Protein AF-A0A540LEH9-F1 (afdb_monomer)

Mean predicted aligned error: 13.5 Å

Foldseek 3Di:
DDQPQPAQEDDAPAPDQDEEAHNHQNHQYYHNVLNNLQLAYAEADPHDHNVLVCCLPVCSCVPRQEQHKYKHADQDDRPSFPFKDFDFKTKDFAAQVQFFQFFWKKKKFFADADAWDAWKKKKKAFPVVQWIKMKTPGIDHRNHGMMMIGIGGADNPRGTGGGRTIMMMGIPHRTRMMTIDTDRDDHSDDPDRLIDMGTDGSVVSVVRVVPPDDDPDPDDDPPPDPDDPVVVVVVVVVVVVVVVVVSVVVVVVVVVVVVVVVVVVVVVVVVVVVVVVVVVPPD

Structure (mmCIF, N/CA/C/O backbone):
data_AF-A0A540LEH9-F1
#
_entry.id   AF-A0A540LEH9-F1
#
loop_
_atom_site.group_PDB
_atom_site.id
_atom_site.type_symbol
_atom_site.label_atom_id
_atom_site.label_alt_id
_atom_site.label_comp_id
_atom_site.label_asym_id
_atom_site.label_entity_id
_atom_site.label_seq_id
_atom_site.pdbx_PDB_ins_code
_atom_site.Cartn_x
_atom_site.Cartn_y
_atom_site.Cartn_z
_atom_site.occupancy
_atom_site.B_iso_or_equiv
_atom_site.auth_seq_id
_atom_site.auth_comp_id
_atom_site.auth_asym_id
_atom_site.auth_atom_id
_atom_site.pdbx_PDB_model_num
ATOM 1 N N . MET A 1 1 ? 12.315 13.879 -24.402 1.00 42.47 1 MET A N 1
ATOM 2 C CA . MET A 1 1 ? 13.309 13.501 -23.382 1.00 42.47 1 MET A CA 1
ATOM 3 C C . MET A 1 1 ? 13.338 12.008 -23.520 1.00 42.47 1 MET A C 1
ATOM 5 O O . MET A 1 1 ? 12.354 11.384 -23.171 1.00 42.47 1 MET A O 1
ATOM 9 N N . ASP A 1 2 ? 14.320 11.534 -24.270 1.00 41.50 2 ASP A N 1
ATOM 10 C CA . ASP A 1 2 ? 14.250 10.264 -24.990 1.00 41.50 2 ASP A CA 1
ATOM 11 C C . ASP A 1 2 ? 14.159 9.087 -24.022 1.00 41.50 2 ASP A C 1
ATOM 13 O O . ASP A 1 2 ? 14.787 9.114 -22.957 1.00 41.50 2 ASP A O 1
ATOM 17 N N . ASP A 1 3 ? 13.369 8.082 -24.392 1.00 50.47 3 ASP A N 1
ATOM 18 C CA . ASP A 1 3 ? 13.296 6.818 -23.674 1.00 50.47 3 ASP A CA 1
ATOM 19 C C . ASP A 1 3 ? 14.701 6.263 -23.490 1.00 50.47 3 ASP A C 1
ATOM 21 O O . ASP A 1 3 ? 15.409 5.926 -24.443 1.00 50.47 3 ASP A O 1
ATOM 25 N N . CYS A 1 4 ? 15.142 6.193 -22.235 1.00 59.66 4 CYS A N 1
ATOM 26 C CA . CYS A 1 4 ? 16.476 5.713 -21.914 1.00 59.66 4 CYS A CA 1
ATOM 27 C C . CYS A 1 4 ? 16.459 4.181 -21.856 1.00 59.66 4 CYS A C 1
ATOM 29 O O . CYS A 1 4 ? 16.724 3.565 -20.824 1.00 59.66 4 CYS A O 1
ATOM 31 N N . SER A 1 5 ? 16.166 3.565 -23.003 1.00 64.44 5 SER A N 1
ATOM 32 C CA . SER A 1 5 ? 16.098 2.112 -23.217 1.00 64.44 5 SER A CA 1
ATOM 33 C C . SER A 1 5 ? 17.427 1.381 -22.969 1.00 64.44 5 SER A C 1
ATOM 35 O O . SER A 1 5 ? 17.474 0.151 -22.980 1.00 64.44 5 SER A O 1
ATOM 37 N N . VAL A 1 6 ? 18.509 2.130 -22.731 1.00 79.25 6 VAL A N 1
ATOM 38 C CA . VAL A 1 6 ? 19.875 1.639 -22.486 1.00 79.25 6 VAL A CA 1
ATOM 39 C C . VAL A 1 6 ? 20.304 1.823 -21.022 1.00 79.25 6 VAL A C 1
ATOM 41 O O . VAL A 1 6 ? 21.395 1.405 -20.649 1.00 79.25 6 VAL A O 1
ATOM 44 N N . LEU A 1 7 ? 19.488 2.447 -20.163 1.00 82.44 7 LEU A N 1
ATOM 45 C CA . LEU A 1 7 ? 19.884 2.690 -18.775 1.00 82.44 7 LEU A CA 1
ATOM 46 C C . LEU A 1 7 ? 19.895 1.387 -17.966 1.00 82.44 7 LEU A C 1
ATOM 48 O O . LEU A 1 7 ? 18.859 0.920 -17.503 1.00 82.44 7 LEU A O 1
ATOM 52 N N . GLU A 1 8 ? 21.088 0.832 -17.768 1.00 89.19 8 GLU A N 1
ATOM 53 C CA . GLU A 1 8 ? 21.294 -0.403 -16.999 1.00 89.19 8 GLU A CA 1
ATOM 54 C C . GLU A 1 8 ? 21.579 -0.145 -15.514 1.00 89.19 8 GLU A C 1
ATOM 56 O O . GLU A 1 8 ? 21.246 -0.968 -14.659 1.00 89.19 8 GLU A O 1
ATOM 61 N N . ARG A 1 9 ? 22.144 1.022 -15.180 1.00 89.31 9 ARG A N 1
ATOM 62 C CA . ARG A 1 9 ? 22.532 1.387 -13.813 1.00 89.31 9 ARG A CA 1
ATOM 63 C C . ARG A 1 9 ? 22.125 2.815 -13.477 1.00 89.31 9 ARG A C 1
ATOM 65 O O . ARG A 1 9 ? 22.506 3.753 -14.176 1.00 89.31 9 ARG A O 1
ATOM 72 N N . MET A 1 10 ? 21.402 2.984 -12.372 1.00 87.69 10 MET A N 1
ATOM 73 C CA . MET A 1 10 ? 21.047 4.304 -11.853 1.00 87.69 10 MET A CA 1
ATOM 74 C C . MET A 1 10 ? 22.243 4.988 -11.167 1.00 87.69 10 MET A C 1
ATOM 76 O O . MET A 1 10 ? 23.081 4.316 -10.558 1.00 87.69 10 MET A O 1
ATOM 80 N N . PRO A 1 11 ? 22.328 6.329 -11.220 1.00 81.56 11 PRO A N 1
ATOM 81 C CA . PRO A 1 11 ? 23.182 7.090 -10.317 1.00 81.56 11 PRO A CA 1
ATOM 82 C C . PRO A 1 11 ? 22.828 6.805 -8.850 1.00 81.56 11 PRO A C 1
ATOM 84 O O . PRO A 1 11 ? 21.676 6.515 -8.529 1.00 81.56 11 PRO A O 1
ATOM 87 N N . ASP A 1 12 ? 23.806 6.930 -7.955 1.00 81.88 12 ASP A N 1
ATOM 88 C CA . ASP A 1 12 ? 23.562 6.828 -6.515 1.00 81.88 12 ASP A CA 1
ATOM 89 C C . ASP A 1 12 ? 22.863 8.101 -6.010 1.00 81.88 12 ASP A C 1
ATOM 91 O O . ASP A 1 12 ? 23.406 9.205 -6.099 1.00 81.88 12 ASP A O 1
ATOM 95 N N . PHE A 1 13 ? 21.642 7.938 -5.495 1.00 71.50 13 PHE A N 1
ATOM 96 C CA . PHE A 1 13 ? 20.821 9.019 -4.934 1.00 71.50 13 PHE A CA 1
ATOM 97 C C . PHE A 1 13 ? 20.734 8.976 -3.403 1.00 71.50 13 PHE A C 1
ATOM 99 O O . PHE A 1 13 ? 19.836 9.595 -2.816 1.00 71.50 13 PHE A O 1
ATOM 106 N N . SER A 1 14 ? 21.639 8.252 -2.742 1.00 70.56 14 SER A N 1
ATOM 107 C CA . SER A 1 14 ? 21.676 8.155 -1.283 1.00 70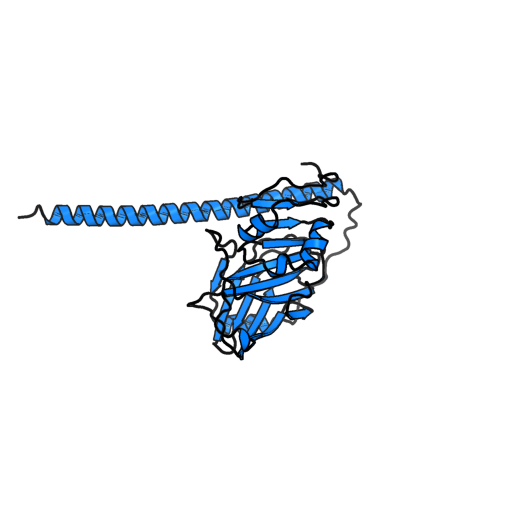.56 14 SER A CA 1
ATOM 108 C C . SER A 1 14 ? 21.619 9.538 -0.615 1.00 70.56 14 SER A C 1
ATOM 110 O O . SER A 1 14 ? 22.288 10.499 -0.998 1.00 70.56 14 SER A O 1
ATOM 112 N N . GLY A 1 15 ? 20.737 9.668 0.380 1.00 61.56 15 GLY A N 1
ATOM 113 C CA . GLY A 1 15 ? 20.551 10.912 1.136 1.00 61.56 15 GLY A CA 1
ATOM 114 C C . GLY A 1 15 ? 19.732 12.020 0.455 1.00 61.56 15 GLY A C 1
ATOM 115 O O . GLY A 1 15 ? 19.522 13.064 1.078 1.00 61.56 15 GLY A O 1
ATOM 116 N N . MET A 1 16 ? 19.217 11.829 -0.765 1.00 60.44 16 MET A N 1
ATOM 117 C CA . MET A 1 16 ? 18.302 12.790 -1.398 1.00 60.44 16 MET A CA 1
ATOM 118 C C . MET A 1 16 ? 16.828 12.402 -1.190 1.00 60.44 16 MET A C 1
ATOM 120 O O . MET A 1 16 ? 16.467 11.229 -1.226 1.00 60.44 16 MET A O 1
ATOM 124 N N . SER A 1 17 ? 15.959 13.399 -0.974 1.00 60.69 17 SER A N 1
ATOM 125 C CA . SER A 1 17 ? 14.500 13.214 -1.067 1.00 60.69 17 SER A CA 1
ATOM 126 C C . SER A 1 17 ? 14.066 13.563 -2.488 1.00 60.69 17 SER A C 1
ATOM 128 O O . SER A 1 17 ? 13.902 14.737 -2.832 1.00 60.69 17 SER A O 1
ATOM 130 N N . THR A 1 18 ? 13.945 12.539 -3.327 1.00 69.62 18 THR A N 1
ATOM 131 C CA . THR A 1 18 ? 13.792 12.701 -4.778 1.00 69.62 18 THR A CA 1
ATOM 132 C C . THR A 1 18 ? 12.480 12.084 -5.255 1.00 69.62 18 THR A C 1
ATOM 134 O O . THR A 1 18 ? 11.961 11.143 -4.659 1.00 69.62 18 THR A O 1
ATOM 137 N N . ILE A 1 19 ? 11.926 12.655 -6.324 1.00 78.12 19 ILE A N 1
ATOM 138 C CA . ILE A 1 19 ? 10.897 12.010 -7.139 1.00 78.12 19 ILE A CA 1
ATOM 139 C C . ILE A 1 19 ? 11.639 11.389 -8.317 1.00 78.12 19 ILE A C 1
ATOM 141 O O . ILE A 1 19 ? 12.272 12.113 -9.086 1.00 78.12 19 ILE A O 1
ATOM 145 N N . VAL A 1 20 ? 11.591 10.070 -8.422 1.00 81.44 20 VAL A N 1
ATOM 146 C CA . VAL A 1 20 ? 12.273 9.288 -9.449 1.00 81.44 20 VAL A CA 1
ATOM 147 C C . VAL A 1 20 ? 11.207 8.596 -10.285 1.00 81.44 20 VAL A C 1
ATOM 149 O O . VAL A 1 20 ? 10.401 7.833 -9.762 1.00 81.44 20 VAL A O 1
ATOM 152 N N . ILE A 1 21 ? 11.190 8.898 -11.580 1.00 81.69 21 ILE A N 1
ATOM 153 C CA . ILE A 1 21 ? 10.275 8.308 -12.558 1.00 81.69 21 ILE A CA 1
ATOM 154 C C . ILE A 1 21 ? 11.144 7.669 -13.637 1.00 81.69 21 ILE A C 1
ATOM 156 O O . ILE A 1 21 ? 11.992 8.359 -14.206 1.00 81.69 21 ILE A O 1
ATOM 160 N N . LEU A 1 22 ? 10.973 6.370 -13.873 1.00 82.31 22 LEU A N 1
ATOM 161 C CA . LEU A 1 22 ? 11.854 5.567 -14.716 1.00 82.31 22 LEU A CA 1
ATOM 162 C C . LEU A 1 22 ? 11.079 4.804 -15.790 1.00 82.31 22 LEU A C 1
ATOM 164 O O . LEU A 1 22 ? 10.112 4.099 -15.502 1.00 82.31 22 LEU A O 1
ATOM 168 N N . PHE A 1 23 ? 11.619 4.904 -17.004 1.00 79.69 23 PHE A N 1
ATOM 169 C CA . PHE A 1 23 ? 11.231 4.189 -18.221 1.00 79.69 23 PHE A CA 1
ATOM 170 C C . PHE A 1 23 ? 12.435 3.390 -18.730 1.00 79.69 23 PHE A C 1
ATOM 172 O O . PHE A 1 23 ? 12.971 3.632 -19.808 1.00 79.69 23 PHE A O 1
ATOM 179 N N . ALA A 1 24 ? 12.969 2.529 -17.863 1.00 83.75 24 ALA A N 1
ATOM 180 C CA . ALA A 1 24 ? 14.246 1.855 -18.078 1.00 83.75 24 ALA A CA 1
ATOM 181 C C . ALA A 1 24 ? 14.058 0.328 -18.017 1.00 83.75 24 ALA A C 1
ATOM 183 O O . ALA A 1 24 ? 14.315 -0.274 -16.973 1.00 83.75 24 ALA A O 1
ATOM 184 N N . PRO A 1 25 ? 13.621 -0.321 -19.117 1.00 84.69 25 PRO A N 1
ATOM 185 C CA . PRO A 1 25 ? 13.380 -1.769 -19.145 1.00 84.69 25 PRO A CA 1
ATOM 186 C C . PRO A 1 25 ? 14.642 -2.598 -18.870 1.00 84.69 25 PRO A C 1
ATOM 188 O O . PRO A 1 25 ? 14.565 -3.713 -18.363 1.00 84.69 25 PRO A O 1
ATOM 191 N N . LYS A 1 26 ? 15.823 -2.050 -19.186 1.00 87.69 26 LYS A N 1
ATOM 192 C CA . LYS A 1 26 ? 17.119 -2.712 -18.974 1.00 87.69 26 LYS A CA 1
ATOM 193 C C . LYS A 1 26 ? 17.758 -2.398 -17.624 1.00 87.69 26 LYS A C 1
ATOM 195 O O . LYS A 1 26 ? 18.897 -2.797 -17.403 1.00 87.69 26 LYS A O 1
ATOM 200 N N . LEU A 1 27 ? 17.065 -1.698 -16.724 1.00 89.00 27 LEU A N 1
ATOM 201 C CA . LEU A 1 27 ? 17.629 -1.357 -15.425 1.00 89.00 27 LEU A CA 1
ATOM 202 C C . LEU A 1 27 ? 17.862 -2.623 -14.593 1.00 89.00 27 LEU A C 1
ATOM 204 O O . LEU A 1 27 ? 16.930 -3.374 -14.298 1.00 89.00 27 LEU A O 1
ATOM 208 N N . ILE A 1 28 ? 19.115 -2.835 -14.198 1.00 89.69 28 ILE A N 1
ATOM 209 C CA . ILE A 1 28 ? 19.542 -3.986 -13.396 1.00 89.69 28 ILE A CA 1
ATOM 210 C C . ILE A 1 28 ? 20.145 -3.584 -12.051 1.00 89.69 28 ILE A C 1
ATOM 212 O O . ILE A 1 28 ? 20.175 -4.404 -11.138 1.00 89.69 28 ILE A O 1
ATOM 216 N N . GLU A 1 29 ? 20.598 -2.336 -11.899 1.00 88.31 29 GLU A N 1
ATOM 217 C CA . GLU A 1 29 ? 21.227 -1.867 -10.663 1.00 88.31 29 GLU A CA 1
ATOM 218 C C . GLU A 1 29 ? 20.718 -0.477 -10.262 1.00 88.31 29 GLU A C 1
ATOM 220 O O . GLU A 1 29 ? 20.754 0.475 -11.047 1.00 88.31 29 GLU A O 1
ATOM 225 N N . PHE A 1 30 ? 20.305 -0.342 -8.999 1.00 88.25 30 PHE A N 1
ATOM 226 C CA . PHE A 1 30 ? 19.972 0.942 -8.386 1.00 88.25 30 PHE A CA 1
ATOM 227 C C . PHE A 1 30 ? 20.767 1.133 -7.083 1.00 88.25 30 PHE A C 1
ATOM 229 O O . PHE A 1 30 ? 20.263 0.867 -5.990 1.00 88.25 30 PHE A O 1
ATOM 236 N N . PRO A 1 31 ? 22.022 1.609 -7.180 1.00 85.62 31 PRO A N 1
ATOM 237 C CA . PRO A 1 31 ? 22.860 1.878 -6.019 1.00 85.62 31 PRO A CA 1
ATOM 238 C C . PRO A 1 31 ? 22.202 2.887 -5.072 1.00 85.62 31 PRO A C 1
ATOM 240 O O . PRO A 1 31 ? 21.652 3.898 -5.509 1.00 85.62 31 PRO A O 1
ATOM 243 N N . GLY A 1 32 ? 22.264 2.614 -3.768 1.00 82.50 32 GLY A N 1
ATOM 244 C CA . GLY A 1 32 ? 21.729 3.513 -2.742 1.00 82.50 32 GLY A CA 1
ATOM 245 C C . GLY A 1 32 ? 20.201 3.510 -2.609 1.00 82.50 32 GLY A C 1
ATOM 246 O O . GLY A 1 32 ? 19.670 4.314 -1.838 1.00 82.50 32 GLY A O 1
ATOM 247 N N . LEU A 1 33 ? 19.492 2.610 -3.306 1.00 84.31 33 LEU A N 1
ATOM 248 C CA . LEU A 1 33 ? 18.031 2.509 -3.253 1.00 84.31 33 LEU A CA 1
ATOM 249 C C . LEU A 1 33 ? 17.512 2.300 -1.826 1.00 84.31 33 LEU A C 1
ATOM 251 O O . LEU A 1 33 ? 16.609 3.021 -1.414 1.00 84.31 33 LEU A O 1
ATOM 255 N N . ASP A 1 34 ? 18.126 1.416 -1.039 1.00 80.75 34 ASP A N 1
ATOM 256 C CA . ASP A 1 34 ? 17.730 1.178 0.359 1.00 80.75 34 ASP A CA 1
ATOM 257 C C . ASP A 1 34 ? 17.770 2.469 1.187 1.00 80.75 34 ASP A C 1
ATOM 259 O O . ASP A 1 34 ? 16.823 2.823 1.889 1.00 80.75 34 ASP A O 1
ATOM 263 N N . SER A 1 35 ? 18.848 3.245 1.037 1.00 79.88 35 SER A N 1
ATOM 264 C CA . SER A 1 35 ? 18.995 4.539 1.707 1.00 79.88 35 SER A CA 1
ATOM 265 C C . SER A 1 35 ? 17.918 5.536 1.262 1.00 79.88 35 SER A C 1
ATOM 267 O O . SER A 1 35 ? 17.347 6.245 2.097 1.00 79.88 35 SER A O 1
ATOM 269 N N . ALA A 1 36 ? 17.607 5.574 -0.036 1.00 78.81 36 ALA A N 1
ATOM 270 C CA . ALA A 1 36 ? 16.587 6.455 -0.598 1.00 78.81 36 ALA A CA 1
ATOM 271 C C . ALA A 1 36 ? 15.160 6.056 -0.168 1.00 78.81 36 ALA A C 1
ATOM 273 O O . ALA A 1 36 ? 14.331 6.914 0.147 1.00 78.81 36 ALA A O 1
ATOM 274 N N . LEU A 1 37 ? 14.867 4.759 -0.073 1.00 79.06 37 LEU A N 1
ATOM 275 C CA . LEU A 1 37 ? 13.586 4.249 0.419 1.00 79.06 37 LEU A CA 1
ATOM 276 C C . LEU A 1 37 ? 13.301 4.744 1.844 1.00 79.06 37 LEU A C 1
ATOM 278 O O . LEU A 1 37 ? 12.171 5.143 2.148 1.00 79.06 37 LEU A O 1
ATOM 282 N N . HIS A 1 38 ? 14.329 4.819 2.692 1.00 75.56 38 HIS A N 1
ATOM 283 C CA . HIS A 1 38 ? 14.214 5.360 4.047 1.00 75.56 38 HIS A CA 1
ATOM 284 C C . HIS A 1 38 ? 14.181 6.898 4.112 1.00 75.56 38 HIS A C 1
ATOM 286 O O . HIS A 1 38 ? 13.685 7.447 5.096 1.00 75.56 38 HIS A O 1
ATOM 292 N N . SER A 1 39 ? 14.634 7.619 3.078 1.00 72.06 39 SER A N 1
ATOM 293 C CA . SER A 1 39 ? 14.582 9.093 3.015 1.00 72.06 39 SER A CA 1
ATOM 294 C C . SER A 1 39 ? 13.247 9.647 2.488 1.00 72.06 39 SER A C 1
ATOM 296 O O . SER A 1 39 ? 13.081 10.868 2.416 1.00 72.06 39 SER A O 1
ATOM 298 N N . GLY A 1 40 ? 12.299 8.758 2.153 1.00 72.19 40 GLY A N 1
ATOM 299 C CA . GLY A 1 40 ? 10.966 9.046 1.612 1.00 72.19 40 GLY A CA 1
ATOM 300 C C . GLY A 1 40 ? 10.955 9.381 0.119 1.00 72.19 40 GLY A C 1
ATOM 301 O O . GLY A 1 40 ? 10.236 10.279 -0.328 1.00 72.19 40 GLY A O 1
ATOM 302 N N . LEU A 1 41 ? 11.757 8.631 -0.638 1.00 78.75 41 LEU A N 1
ATOM 303 C CA . LEU A 1 41 ? 11.703 8.512 -2.092 1.00 78.75 41 LEU A CA 1
ATOM 304 C C . LEU A 1 41 ? 10.265 8.329 -2.606 1.00 78.75 41 LEU A C 1
ATOM 306 O O . LEU A 1 41 ? 9.509 7.504 -2.093 1.00 78.75 41 LEU A O 1
ATOM 310 N N . ILE A 1 42 ? 9.918 9.075 -3.655 1.00 82.25 42 ILE A N 1
ATOM 311 C CA . ILE A 1 42 ? 8.794 8.725 -4.526 1.00 82.25 42 ILE A CA 1
ATOM 312 C C . ILE A 1 42 ? 9.387 8.036 -5.743 1.00 82.25 42 ILE A C 1
ATOM 314 O O . ILE A 1 42 ? 10.153 8.661 -6.477 1.00 82.25 42 ILE A O 1
ATOM 318 N N . LEU A 1 43 ? 9.049 6.769 -5.937 1.00 85.81 43 LEU A N 1
ATOM 319 C CA . LEU A 1 43 ? 9.567 5.942 -7.015 1.00 85.81 43 LEU A CA 1
ATOM 320 C C . LEU A 1 43 ? 8.416 5.524 -7.921 1.00 85.81 43 LEU A C 1
ATOM 322 O O . LEU A 1 43 ? 7.437 4.961 -7.451 1.00 85.81 43 LEU A O 1
ATOM 326 N N . SER A 1 44 ? 8.541 5.779 -9.214 1.00 86.56 44 SER A N 1
ATOM 327 C CA . SER A 1 44 ? 7.625 5.278 -10.231 1.00 86.56 44 SER A CA 1
ATOM 328 C C . SER A 1 44 ? 8.442 4.582 -11.310 1.00 86.56 44 SER A C 1
ATOM 330 O O . SER A 1 44 ? 9.262 5.214 -11.973 1.00 86.56 44 SER A O 1
ATOM 332 N N . MET A 1 45 ? 8.267 3.273 -11.445 1.00 87.19 45 MET A N 1
ATOM 333 C CA . MET A 1 45 ? 8.926 2.440 -12.449 1.00 87.19 45 MET A CA 1
ATOM 334 C C . MET A 1 45 ? 7.835 1.842 -13.322 1.00 87.19 45 MET A C 1
ATOM 336 O O . MET A 1 45 ? 7.213 0.850 -12.949 1.00 87.19 45 MET A O 1
ATOM 340 N N . ILE A 1 46 ? 7.570 2.521 -14.436 1.00 80.38 46 ILE A N 1
ATOM 341 C CA . ILE A 1 46 ? 6.418 2.239 -15.298 1.00 80.38 46 ILE A CA 1
ATOM 342 C C . ILE A 1 46 ? 6.683 1.000 -16.143 1.00 80.38 46 ILE A C 1
ATOM 344 O O . ILE A 1 46 ? 5.818 0.151 -16.263 1.00 80.38 46 ILE A O 1
ATOM 348 N N . THR A 1 47 ? 7.908 0.856 -16.646 1.00 83.69 47 THR A N 1
ATOM 349 C CA . THR A 1 47 ? 8.308 -0.312 -17.430 1.00 83.69 47 THR A CA 1
ATOM 350 C C . THR A 1 47 ? 8.918 -1.386 -16.534 1.00 83.69 47 THR A C 1
ATOM 352 O O . THR A 1 47 ? 9.826 -1.092 -15.743 1.00 83.69 47 THR A O 1
ATOM 355 N N . HIS A 1 48 ? 8.467 -2.636 -16.690 1.00 87.44 48 HIS A N 1
ATOM 356 C CA . HIS A 1 48 ? 9.030 -3.779 -15.962 1.00 87.44 48 HIS A CA 1
ATOM 357 C C . HIS A 1 48 ? 10.543 -3.904 -16.177 1.00 87.44 48 HIS A C 1
ATOM 359 O O . HIS A 1 48 ? 11.035 -3.730 -17.291 1.00 87.44 48 HIS A O 1
ATOM 365 N N . ASN A 1 49 ? 11.286 -4.203 -15.108 1.00 88.94 49 ASN A N 1
ATOM 366 C CA . ASN A 1 49 ? 12.734 -4.421 -15.139 1.00 88.94 49 ASN A CA 1
ATOM 367 C C . ASN A 1 49 ? 13.202 -5.248 -13.927 1.00 88.94 49 ASN A C 1
ATOM 369 O O . ASN A 1 49 ? 12.451 -5.468 -12.974 1.00 88.94 49 ASN A O 1
ATOM 373 N N . ASN A 1 50 ? 14.468 -5.670 -13.938 1.00 88.00 50 ASN A N 1
ATOM 374 C CA . ASN A 1 50 ? 15.022 -6.587 -12.935 1.00 88.00 50 ASN A CA 1
ATOM 375 C C . ASN A 1 50 ? 15.051 -6.003 -11.512 1.00 88.00 50 ASN A C 1
ATOM 377 O O . ASN A 1 50 ? 14.967 -6.752 -10.538 1.00 88.00 50 ASN A O 1
ATOM 381 N N . VAL A 1 51 ? 15.148 -4.677 -11.366 1.00 88.62 51 VAL A N 1
ATOM 382 C CA . VAL A 1 51 ? 15.094 -4.032 -10.043 1.00 88.62 51 VAL A CA 1
ATOM 383 C C . VAL A 1 51 ? 13.697 -4.167 -9.433 1.00 88.62 51 VAL A C 1
ATOM 385 O O . VAL A 1 51 ? 13.585 -4.355 -8.224 1.00 88.62 51 VAL A O 1
ATOM 388 N N . ILE A 1 52 ? 12.631 -4.145 -10.242 1.00 89.44 52 ILE A N 1
ATOM 389 C CA . ILE A 1 52 ? 11.264 -4.397 -9.755 1.00 89.44 52 ILE A CA 1
ATOM 390 C C . ILE A 1 52 ? 11.150 -5.816 -9.199 1.00 89.44 52 ILE A C 1
ATOM 3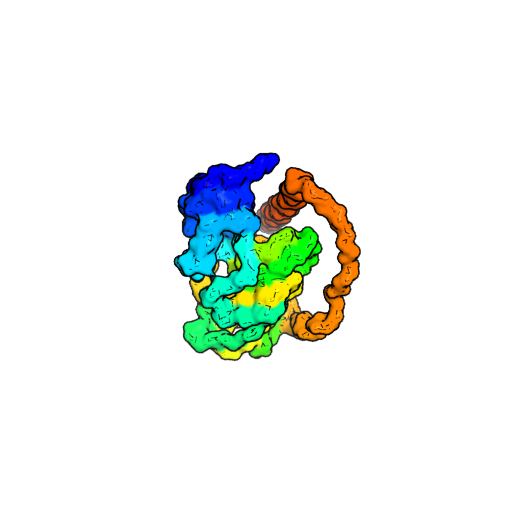92 O O . ILE A 1 52 ? 10.658 -6.002 -8.087 1.00 89.44 52 ILE A O 1
ATOM 396 N N . ASP A 1 53 ? 11.649 -6.812 -9.934 1.00 87.00 53 ASP A N 1
ATOM 397 C CA . ASP A 1 53 ? 11.657 -8.202 -9.471 1.00 87.00 53 ASP A CA 1
ATOM 398 C C . ASP A 1 53 ? 12.364 -8.350 -8.121 1.00 87.00 53 ASP A C 1
ATOM 400 O O . ASP A 1 53 ? 11.846 -9.020 -7.225 1.00 87.00 53 ASP A O 1
ATOM 404 N N . PHE A 1 54 ? 13.517 -7.697 -7.966 1.00 84.75 54 PHE A N 1
ATOM 405 C CA . PHE A 1 54 ? 14.254 -7.653 -6.706 1.00 84.75 54 PHE A CA 1
ATOM 406 C C . PHE A 1 54 ? 13.417 -7.024 -5.583 1.00 84.75 54 PHE A C 1
ATOM 408 O O . PHE A 1 54 ? 13.234 -7.638 -4.536 1.00 84.75 54 PHE A O 1
ATOM 415 N N . LEU A 1 55 ? 12.824 -5.851 -5.821 1.00 86.50 55 LEU A N 1
ATOM 416 C CA . LEU A 1 55 ? 12.018 -5.136 -4.827 1.00 86.50 55 LEU A CA 1
ATOM 417 C C . LEU A 1 55 ? 10.797 -5.928 -4.347 1.00 86.50 55 LEU A C 1
ATOM 419 O O . LEU A 1 55 ? 10.440 -5.862 -3.167 1.00 86.50 55 LEU A O 1
ATOM 423 N N . LEU A 1 56 ? 10.148 -6.664 -5.249 1.00 84.50 56 LEU A N 1
ATOM 424 C CA . LEU A 1 56 ? 8.948 -7.434 -4.926 1.00 84.50 56 LEU A CA 1
ATOM 425 C C . LEU A 1 56 ? 9.256 -8.773 -4.260 1.00 84.50 56 LEU A C 1
ATOM 427 O O . LEU A 1 56 ? 8.451 -9.228 -3.444 1.00 84.50 56 LEU A O 1
ATOM 431 N N . LYS A 1 57 ? 10.403 -9.388 -4.578 1.00 78.25 57 LYS A N 1
ATOM 432 C CA . LYS A 1 57 ? 10.788 -10.710 -4.061 1.00 78.25 57 LYS A CA 1
ATOM 433 C C . LYS A 1 57 ? 11.649 -10.649 -2.799 1.00 78.25 57 LYS A C 1
ATOM 435 O O . LYS A 1 57 ? 11.445 -11.471 -1.911 1.00 78.25 57 LYS A O 1
ATOM 440 N N . ASP A 1 58 ? 12.588 -9.710 -2.688 1.00 66.56 58 ASP A N 1
ATOM 441 C CA . ASP A 1 58 ? 13.733 -9.845 -1.770 1.00 66.56 58 ASP A CA 1
ATOM 442 C C . ASP A 1 58 ? 13.520 -9.309 -0.341 1.00 66.56 58 ASP A C 1
ATOM 444 O O . ASP A 1 58 ? 14.466 -8.978 0.360 1.00 66.56 58 ASP A O 1
ATOM 448 N N . SER A 1 59 ? 12.287 -9.196 0.162 1.00 66.38 59 SER A N 1
ATOM 449 C CA . SER A 1 59 ? 11.987 -8.618 1.497 1.00 66.38 59 SER A CA 1
ATOM 450 C C . SER A 1 59 ? 12.533 -7.193 1.749 1.00 66.38 59 SER A C 1
ATOM 452 O O . SER A 1 59 ? 12.260 -6.602 2.792 1.00 66.38 59 SER A O 1
ATOM 454 N N . THR A 1 60 ? 13.215 -6.570 0.787 1.00 71.88 60 THR A N 1
ATOM 455 C CA . THR A 1 60 ? 13.767 -5.212 0.884 1.00 71.88 60 THR A CA 1
ATOM 456 C C . THR A 1 60 ? 12.666 -4.197 1.176 1.00 71.88 60 THR A C 1
ATOM 458 O O . THR A 1 60 ? 12.772 -3.385 2.095 1.00 71.88 60 THR A O 1
ATOM 461 N N . LEU A 1 61 ? 11.536 -4.305 0.465 1.00 77.56 61 LEU A N 1
ATOM 462 C CA . LEU A 1 61 ? 10.347 -3.494 0.737 1.00 77.56 61 LEU A CA 1
ATOM 463 C C . LEU A 1 61 ? 9.603 -3.916 2.011 1.00 77.56 61 LEU A C 1
ATOM 465 O O . LEU A 1 61 ? 8.818 -3.133 2.550 1.00 77.56 61 LEU A O 1
ATOM 469 N N . GLN A 1 62 ? 9.870 -5.103 2.561 1.00 77.88 62 GLN A N 1
ATOM 470 C CA . GLN A 1 62 ? 9.277 -5.508 3.832 1.00 77.88 62 GLN A CA 1
ATOM 471 C C . GLN A 1 62 ? 9.769 -4.604 4.973 1.00 77.88 62 GLN A C 1
ATOM 473 O O . GLN A 1 62 ? 8.958 -4.208 5.808 1.00 77.88 62 GLN A O 1
ATOM 478 N N . GLY A 1 63 ? 11.043 -4.203 4.969 1.00 75.69 63 GLY A N 1
ATOM 479 C CA . GLY A 1 63 ? 11.617 -3.263 5.944 1.00 75.69 63 GLY A CA 1
ATOM 480 C C . GLY A 1 63 ? 11.352 -1.780 5.648 1.00 75.69 63 GLY A C 1
ATOM 481 O O . GLY A 1 63 ? 11.821 -0.907 6.377 1.00 75.69 63 GLY A O 1
ATOM 482 N N . TRP A 1 64 ? 10.624 -1.460 4.575 1.00 81.00 64 TRP A N 1
ATOM 483 C CA . TRP A 1 64 ? 10.409 -0.079 4.159 1.00 81.00 64 TRP A CA 1
ATOM 484 C C . TRP A 1 64 ? 9.460 0.681 5.097 1.00 81.00 64 TRP A C 1
ATOM 486 O O . TRP A 1 64 ? 8.260 0.417 5.165 1.00 81.00 64 TRP A O 1
ATOM 496 N N . THR A 1 65 ? 10.008 1.695 5.767 1.00 76.12 65 THR A N 1
ATOM 497 C CA . THR A 1 65 ? 9.317 2.578 6.729 1.00 76.12 65 THR A CA 1
ATOM 498 C C . THR A 1 65 ? 9.290 4.044 6.283 1.00 76.12 65 THR A C 1
ATOM 500 O O . THR A 1 65 ? 8.982 4.948 7.068 1.00 76.12 65 THR A O 1
ATOM 503 N N . GLY A 1 66 ? 9.651 4.315 5.026 1.00 74.31 66 GLY A N 1
ATOM 504 C CA . GLY A 1 66 ? 9.630 5.661 4.464 1.00 74.31 66 GLY A CA 1
ATOM 505 C C . GLY A 1 66 ? 8.203 6.158 4.233 1.00 74.31 66 GLY A C 1
ATOM 506 O O . GLY A 1 66 ? 7.314 5.382 3.888 1.00 74.31 66 GLY A O 1
ATOM 507 N N . GLY A 1 67 ? 7.984 7.468 4.382 1.00 72.75 67 GLY A N 1
ATOM 508 C CA . GLY A 1 67 ? 6.708 8.133 4.062 1.00 72.75 67 GLY A CA 1
ATOM 509 C C . GLY A 1 67 ? 6.522 8.475 2.576 1.00 72.75 67 GLY A C 1
ATOM 510 O O . GLY A 1 67 ? 5.827 9.442 2.259 1.00 72.75 67 GLY A O 1
ATOM 511 N N . GLY A 1 68 ? 7.227 7.766 1.692 1.00 78.19 68 GLY A N 1
ATOM 512 C CA . GLY A 1 68 ? 7.177 7.943 0.242 1.00 78.19 68 GLY A CA 1
ATOM 513 C C . GLY A 1 68 ? 6.058 7.137 -0.420 1.00 78.19 68 GLY A C 1
ATOM 514 O O . GLY A 1 68 ? 5.228 6.533 0.257 1.00 78.19 68 GLY A O 1
ATOM 515 N N . VAL A 1 69 ? 6.062 7.122 -1.752 1.00 84.88 69 VAL A N 1
ATOM 516 C CA . VAL A 1 69 ? 5.119 6.356 -2.582 1.00 84.88 69 VAL A CA 1
ATOM 517 C C . VAL A 1 69 ? 5.911 5.569 -3.609 1.00 84.88 69 VAL A C 1
ATOM 519 O O . VAL A 1 69 ? 6.836 6.117 -4.210 1.00 84.88 69 VAL A O 1
ATOM 522 N N . ILE A 1 70 ? 5.554 4.307 -3.811 1.00 88.19 70 ILE A N 1
ATOM 523 C CA . ILE A 1 70 ? 6.216 3.432 -4.773 1.00 88.19 70 ILE A CA 1
ATOM 524 C C . ILE A 1 70 ? 5.168 2.908 -5.753 1.00 88.19 70 ILE A C 1
ATOM 526 O O . ILE A 1 70 ? 4.194 2.290 -5.345 1.00 88.19 70 ILE A O 1
ATOM 530 N N . SER A 1 71 ? 5.377 3.144 -7.040 1.00 88.81 71 SER A N 1
ATOM 531 C CA . SER A 1 71 ? 4.573 2.610 -8.136 1.00 88.81 71 SER A CA 1
ATOM 532 C C . SER A 1 71 ? 5.467 1.766 -9.028 1.00 88.81 71 SER A C 1
ATOM 534 O O . SER A 1 71 ? 6.484 2.264 -9.510 1.00 88.81 71 SER A O 1
ATOM 536 N N . LEU A 1 72 ? 5.114 0.504 -9.231 1.00 90.69 72 LEU A N 1
ATOM 537 C CA . LEU A 1 72 ? 5.902 -0.451 -10.006 1.00 90.69 72 LEU A CA 1
ATOM 538 C C . LEU A 1 72 ? 4.986 -1.149 -11.009 1.00 90.69 72 LEU A C 1
ATOM 540 O O . LEU A 1 72 ? 3.829 -1.423 -10.691 1.00 90.69 72 LEU A O 1
ATOM 544 N N . ALA A 1 73 ? 5.516 -1.481 -12.181 1.00 89.38 73 ALA A N 1
ATOM 545 C CA . ALA A 1 73 ? 4.866 -2.416 -13.090 1.00 89.38 73 ALA A CA 1
ATOM 546 C C . ALA A 1 73 ? 4.549 -3.731 -12.359 1.00 89.38 73 ALA A C 1
ATOM 548 O O . ALA A 1 73 ? 5.407 -4.295 -11.669 1.00 89.38 73 ALA A O 1
ATOM 549 N N . GLY A 1 74 ? 3.316 -4.216 -12.488 1.00 88.12 74 GLY A N 1
ATOM 550 C CA . GLY A 1 74 ? 2.897 -5.474 -11.885 1.00 88.12 74 GLY A CA 1
ATOM 551 C C . GLY A 1 74 ? 1.416 -5.530 -11.528 1.00 88.12 74 GLY A C 1
ATOM 552 O O . GLY A 1 74 ? 0.739 -4.522 -11.381 1.00 88.12 74 GLY A O 1
ATOM 553 N N . ARG A 1 75 ? 0.927 -6.757 -11.327 1.00 89.38 75 ARG A N 1
ATOM 554 C CA . ARG A 1 75 ? -0.490 -7.055 -11.033 1.00 89.38 75 ARG A CA 1
ATOM 555 C C . ARG A 1 75 ? -0.731 -7.852 -9.755 1.00 89.38 75 ARG A C 1
ATOM 557 O O . ARG A 1 75 ? -1.875 -8.118 -9.395 1.00 89.38 75 ARG A O 1
ATOM 564 N N . GLN A 1 76 ? 0.332 -8.334 -9.113 1.00 90.25 76 GLN A N 1
ATOM 565 C CA . GLN A 1 76 ? 0.219 -9.187 -7.932 1.00 90.25 76 GLN A CA 1
ATOM 566 C C . GLN A 1 76 ? 0.649 -8.427 -6.690 1.00 90.25 76 GLN A C 1
ATOM 568 O O . GLN A 1 76 ? 1.725 -7.832 -6.656 1.00 90.25 76 GLN A O 1
ATOM 573 N N . ILE A 1 77 ? -0.188 -8.508 -5.661 1.00 92.25 77 ILE A N 1
ATOM 574 C CA . ILE A 1 77 ? 0.167 -8.048 -4.328 1.00 92.25 77 ILE A CA 1
ATOM 575 C C . ILE A 1 77 ? 1.328 -8.917 -3.819 1.00 92.25 77 ILE A C 1
ATOM 577 O O . ILE A 1 77 ? 1.236 -10.148 -3.889 1.00 92.25 77 ILE A O 1
ATOM 581 N N . PRO A 1 78 ? 2.421 -8.319 -3.316 1.00 90.62 78 PRO A N 1
ATOM 582 C CA . PRO A 1 78 ? 3.531 -9.084 -2.766 1.00 90.62 78 PRO A CA 1
ATOM 583 C C . PRO A 1 78 ? 3.103 -10.001 -1.614 1.00 90.62 78 PRO A C 1
ATOM 585 O O . PRO A 1 78 ? 2.274 -9.633 -0.784 1.00 90.62 78 PRO A O 1
ATOM 588 N N . THR A 1 79 ? 3.721 -11.177 -1.505 1.00 90.19 79 THR A N 1
ATOM 589 C CA . THR A 1 79 ? 3.330 -12.222 -0.535 1.00 90.19 79 THR A CA 1
ATOM 590 C C . THR A 1 79 ? 3.546 -11.841 0.930 1.00 90.19 79 THR A C 1
ATOM 592 O O . THR A 1 79 ? 3.085 -12.542 1.823 1.00 90.19 79 THR A O 1
ATOM 595 N N . TRP A 1 80 ? 4.268 -10.752 1.196 1.00 88.56 80 TRP A N 1
ATOM 596 C CA . TRP A 1 80 ? 4.505 -10.221 2.540 1.00 88.56 80 TRP A CA 1
ATOM 597 C C . TRP A 1 80 ? 3.386 -9.284 3.037 1.00 88.56 80 TRP A C 1
ATOM 599 O O . TRP A 1 80 ? 3.484 -8.743 4.142 1.00 88.56 80 TRP A O 1
ATOM 609 N N . PHE A 1 81 ? 2.319 -9.091 2.255 1.00 91.50 81 PHE A N 1
ATOM 610 C CA . PHE A 1 81 ? 1.045 -8.561 2.741 1.00 91.50 81 PHE A CA 1
ATOM 611 C C . PHE A 1 81 ? 0.191 -9.697 3.306 1.00 91.50 81 PHE A C 1
ATOM 613 O O . PHE A 1 81 ? -0.070 -10.681 2.620 1.00 91.50 81 PHE A O 1
ATOM 620 N N . TYR A 1 82 ? -0.252 -9.558 4.557 1.00 90.69 82 TYR A N 1
ATOM 621 C CA . TYR A 1 82 ? -0.985 -10.622 5.255 1.00 90.69 82 TYR A CA 1
ATOM 622 C C . TYR A 1 82 ? -2.497 -10.553 5.048 1.00 90.69 82 TYR A C 1
ATOM 624 O O . TYR A 1 82 ? -3.173 -11.576 5.130 1.00 90.69 82 TYR A O 1
ATOM 632 N N . HIS A 1 83 ? -3.028 -9.362 4.776 1.00 94.31 83 HIS A N 1
ATOM 633 C CA . HIS A 1 83 ? -4.451 -9.154 4.542 1.00 94.31 83 HIS A CA 1
ATOM 634 C C . HIS A 1 83 ? -4.637 -8.750 3.087 1.00 94.31 83 HIS A C 1
ATOM 636 O O . HIS A 1 83 ? -4.370 -7.608 2.722 1.00 94.31 83 HIS A O 1
ATOM 642 N N . VAL A 1 84 ? -5.031 -9.701 2.247 1.00 95.81 84 VAL A N 1
ATOM 643 C CA . VAL A 1 84 ? -5.189 -9.498 0.804 1.00 95.81 84 VAL A CA 1
ATOM 644 C C . VAL A 1 84 ? -6.586 -9.929 0.399 1.00 95.81 84 VAL A C 1
ATOM 646 O O . VAL A 1 84 ? -7.060 -10.968 0.857 1.00 95.81 84 VAL A O 1
ATOM 649 N N . ASN A 1 85 ? -7.221 -9.146 -0.465 1.00 95.31 85 ASN A N 1
ATOM 650 C CA . ASN A 1 85 ? -8.496 -9.497 -1.067 1.00 95.31 85 ASN A CA 1
ATOM 651 C C . ASN A 1 85 ? -8.506 -9.153 -2.562 1.00 95.31 85 ASN A C 1
ATOM 653 O O . ASN A 1 85 ? -7.793 -8.249 -3.012 1.00 95.31 85 ASN A O 1
ATOM 657 N N . GLU A 1 86 ? -9.318 -9.885 -3.320 1.00 93.62 86 GLU A N 1
ATOM 658 C CA . GLU A 1 86 ? -9.715 -9.466 -4.664 1.00 93.62 86 GLU A CA 1
ATOM 659 C C . GLU A 1 86 ? -10.771 -8.355 -4.536 1.00 93.62 86 GLU A C 1
ATOM 661 O O . GLU A 1 86 ? -11.606 -8.379 -3.632 1.00 93.62 86 GLU A O 1
ATOM 666 N N . GLY A 1 87 ? -10.725 -7.377 -5.434 1.00 91.19 87 GLY A N 1
ATOM 667 C CA . GLY A 1 87 ? -11.560 -6.181 -5.398 1.00 91.19 87 GLY A CA 1
ATOM 668 C C . GLY A 1 87 ? -10.926 -5.008 -4.647 1.00 91.19 87 GLY A C 1
ATOM 669 O O . GLY A 1 87 ? -9.701 -4.880 -4.540 1.00 91.19 87 GLY A O 1
ATOM 670 N N . THR A 1 88 ? -11.791 -4.120 -4.163 1.00 92.00 88 THR A N 1
ATOM 671 C CA . THR A 1 88 ? -11.450 -2.784 -3.654 1.00 92.00 88 THR A CA 1
ATOM 672 C C . THR A 1 88 ? -11.317 -2.716 -2.138 1.00 92.00 88 THR A C 1
ATOM 674 O O . THR A 1 88 ? -10.774 -1.737 -1.627 1.00 92.00 88 THR A O 1
ATOM 677 N N . GLN A 1 89 ? -11.766 -3.732 -1.401 1.00 94.94 89 GLN A N 1
ATOM 678 C CA . GLN A 1 89 ? -11.841 -3.679 0.057 1.00 94.94 89 GLN A CA 1
ATOM 679 C C . GLN A 1 89 ? -11.235 -4.898 0.752 1.00 94.94 89 GLN A C 1
ATOM 681 O O . GLN A 1 89 ? -11.247 -6.010 0.226 1.00 94.94 89 GLN A O 1
ATOM 686 N N . VAL A 1 90 ? -10.699 -4.692 1.955 1.00 96.06 90 VAL A N 1
ATOM 687 C CA . VAL A 1 90 ? -10.205 -5.762 2.827 1.00 96.06 90 VAL A CA 1
ATOM 688 C C . VAL A 1 90 ? -10.481 -5.437 4.290 1.00 96.06 90 VAL A C 1
ATOM 690 O O . VAL A 1 90 ? -10.161 -4.353 4.783 1.00 96.06 90 VAL A O 1
ATOM 693 N N . SER A 1 91 ? -11.048 -6.406 5.004 1.00 95.50 91 SER A N 1
ATOM 694 C CA . SER A 1 91 ? -11.278 -6.343 6.445 1.00 95.50 91 SER A CA 1
ATOM 695 C C . SER A 1 91 ? -10.355 -7.299 7.188 1.00 95.50 91 SER A C 1
ATOM 697 O O . SER A 1 91 ? -10.128 -8.423 6.733 1.00 95.50 91 SER A O 1
ATOM 699 N N . PHE A 1 92 ? -9.865 -6.893 8.351 1.00 95.00 92 PHE A N 1
ATOM 700 C CA . PHE A 1 92 ? -9.050 -7.746 9.205 1.00 95.00 92 PHE A CA 1
ATOM 701 C C . PHE A 1 92 ? -9.206 -7.384 10.680 1.00 95.00 92 PHE A C 1
ATOM 703 O O . PHE A 1 92 ? -9.560 -6.261 11.035 1.00 95.00 92 PHE A O 1
ATOM 710 N N . GLU A 1 93 ? -8.914 -8.352 11.540 1.00 94.31 93 GLU A N 1
ATOM 711 C CA . GLU A 1 93 ? -8.789 -8.146 12.977 1.00 94.31 93 GLU A CA 1
ATOM 712 C C . GLU A 1 93 ? -7.314 -7.914 13.322 1.00 94.31 93 GLU A C 1
ATOM 714 O O . GLU A 1 93 ? -6.434 -8.629 12.831 1.00 94.31 93 GLU A O 1
ATOM 719 N N . VAL A 1 94 ? -7.028 -6.899 14.138 1.00 91.69 94 VAL A N 1
ATOM 720 C CA . VAL A 1 94 ? -5.654 -6.571 14.533 1.00 91.69 94 VAL A CA 1
ATOM 721 C C . VAL A 1 94 ? -5.070 -7.709 15.388 1.00 91.69 94 VAL A C 1
ATOM 723 O O . VAL A 1 94 ? -5.609 -7.998 16.461 1.00 91.69 94 VAL A O 1
ATOM 726 N N . PRO A 1 95 ? -3.949 -8.332 14.965 1.00 88.00 95 PRO A N 1
ATOM 727 C CA . PRO A 1 95 ? -3.336 -9.441 15.692 1.00 88.00 95 PRO A CA 1
ATOM 728 C C . PRO A 1 95 ? -2.898 -9.069 17.111 1.00 88.00 95 PRO A C 1
ATOM 730 O O . PRO A 1 95 ? -2.445 -7.949 17.375 1.00 88.00 95 PRO A O 1
ATOM 733 N N . LYS A 1 96 ? -2.962 -10.051 18.014 1.00 79.81 96 LYS A N 1
ATOM 734 C CA . LYS A 1 96 ? -2.670 -9.892 19.448 1.00 79.81 96 LYS A CA 1
ATOM 735 C C . LYS A 1 96 ? -1.249 -9.424 19.725 1.00 79.81 96 LYS A C 1
ATOM 737 O O . LYS A 1 96 ? -0.994 -8.629 20.623 1.00 79.81 96 LYS A O 1
ATOM 742 N N . GLU A 1 97 ? -0.311 -9.860 18.898 1.00 73.19 97 GLU A N 1
ATOM 743 C CA . GLU A 1 97 ? 1.110 -9.561 19.042 1.00 73.19 97 GLU A CA 1
ATOM 744 C C . GLU A 1 97 ? 1.445 -8.092 18.723 1.00 73.19 97 GLU A C 1
ATOM 746 O O . GLU A 1 97 ? 2.532 -7.617 19.057 1.00 73.19 97 GLU A O 1
ATOM 751 N N . ILE A 1 98 ? 0.527 -7.358 18.081 1.00 68.12 98 ILE A N 1
ATOM 752 C CA . ILE A 1 98 ? 0.774 -6.016 17.533 1.00 68.12 98 ILE A CA 1
ATOM 753 C C . ILE A 1 98 ? 0.140 -4.905 18.392 1.00 68.12 98 ILE A C 1
ATOM 755 O O . ILE A 1 98 ? 0.552 -3.748 18.265 1.00 68.12 98 ILE A O 1
ATOM 759 N N . GLY A 1 99 ? -0.781 -5.257 19.302 1.00 56.47 99 GLY A N 1
ATOM 760 C CA . GLY A 1 99 ? -1.894 -4.473 19.875 1.00 56.47 99 GLY A CA 1
ATOM 761 C C . GLY A 1 99 ? -1.685 -3.079 20.494 1.00 56.47 99 GLY A C 1
ATOM 762 O O . GLY A 1 9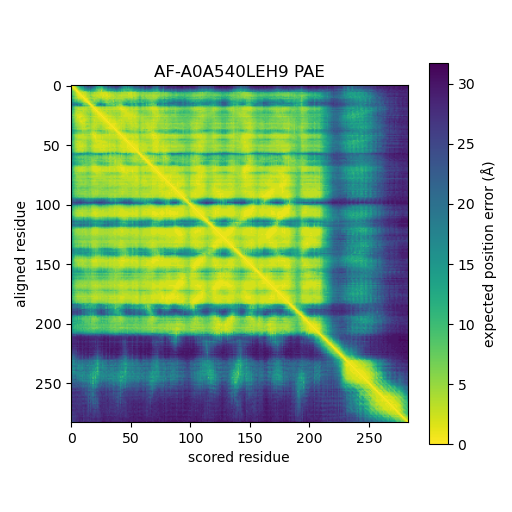9 ? -2.592 -2.576 21.141 1.00 56.47 99 GLY A O 1
ATOM 763 N N . SER A 1 100 ? -0.540 -2.421 20.324 1.00 61.62 100 SER A N 1
ATOM 764 C CA . SER A 1 100 ? -0.384 -0.968 20.554 1.00 61.62 100 SER A CA 1
ATOM 765 C C . SER A 1 100 ? 0.781 -0.322 19.786 1.00 61.62 100 SER A C 1
ATOM 767 O O . SER A 1 100 ? 1.003 0.888 19.880 1.00 61.62 100 SER A O 1
ATOM 769 N N . ASN A 1 101 ? 1.541 -1.106 19.015 1.00 74.69 101 ASN A N 1
ATOM 770 C CA . ASN A 1 101 ? 2.769 -0.646 18.372 1.00 74.69 101 ASN A CA 1
ATOM 771 C C . ASN A 1 101 ? 2.578 -0.253 16.907 1.00 74.69 101 ASN A C 1
ATOM 773 O O . ASN A 1 101 ? 3.499 0.319 16.335 1.00 74.69 101 ASN A O 1
ATOM 777 N N . ALA A 1 102 ? 1.421 -0.519 16.294 1.00 85.25 102 ALA A N 1
ATOM 778 C CA . ALA A 1 102 ? 1.174 -0.132 14.909 1.00 85.25 102 ALA A CA 1
ATOM 779 C C . ALA A 1 102 ? 1.285 1.395 14.746 1.00 85.25 102 ALA A C 1
ATOM 781 O O . ALA A 1 102 ? 0.512 2.164 15.319 1.00 85.25 102 ALA A O 1
ATOM 782 N N . LYS A 1 103 ? 2.267 1.838 13.958 1.00 86.62 103 LYS A N 1
ATOM 783 C CA . LYS A 1 103 ? 2.498 3.252 13.626 1.00 86.62 103 LYS A CA 1
ATOM 784 C C . LYS A 1 103 ? 1.995 3.603 12.236 1.00 86.62 103 LYS A C 1
ATOM 786 O O . LYS A 1 103 ? 1.745 4.775 11.954 1.00 86.62 103 LYS A O 1
ATOM 791 N N . ALA A 1 104 ? 1.856 2.607 11.370 1.00 88.81 104 ALA A N 1
ATOM 792 C CA . ALA A 1 104 ? 1.384 2.801 10.017 1.00 88.81 104 ALA A CA 1
ATOM 793 C C . ALA A 1 104 ? 0.664 1.576 9.465 1.00 88.81 104 ALA A C 1
ATOM 795 O O . ALA A 1 104 ? 0.828 0.452 9.943 1.00 88.81 104 ALA A O 1
ATOM 796 N N . LEU A 1 105 ? -0.096 1.827 8.410 1.00 90.75 105 LEU A N 1
ATOM 797 C CA . LEU A 1 105 ? -0.728 0.837 7.567 1.00 90.75 105 LEU A CA 1
ATOM 798 C C . LEU A 1 105 ? -0.024 0.860 6.210 1.00 90.75 105 LEU A C 1
ATOM 800 O O . LEU A 1 105 ? -0.149 1.839 5.474 1.00 90.75 105 LEU A O 1
ATOM 804 N N . ALA A 1 106 ? 0.734 -0.182 5.877 1.00 91.88 106 ALA A N 1
ATOM 805 C CA . ALA A 1 106 ? 1.207 -0.326 4.506 1.00 91.88 106 ALA A CA 1
ATOM 806 C C . ALA A 1 106 ? 0.039 -0.823 3.658 1.00 91.88 106 ALA A C 1
ATOM 808 O O . ALA A 1 106 ? -0.552 -1.860 3.969 1.00 91.88 106 ALA A O 1
ATOM 809 N N . VAL A 1 107 ? -0.264 -0.091 2.594 1.00 93.88 107 VAL A N 1
ATOM 810 C CA . VAL A 1 107 ? -1.301 -0.428 1.623 1.00 93.88 107 VAL A CA 1
ATOM 811 C C . VAL A 1 107 ? -0.633 -0.678 0.280 1.00 93.88 107 VAL A C 1
ATOM 813 O O . VAL A 1 107 ? 0.217 0.107 -0.145 1.00 93.88 107 VAL A O 1
ATOM 816 N N . CYS A 1 108 ? -1.019 -1.770 -0.372 1.00 94.25 108 CYS A N 1
ATOM 817 C CA . CYS A 1 108 ? -0.692 -2.073 -1.752 1.00 94.25 108 CYS A CA 1
ATOM 818 C C . CYS A 1 108 ? -1.973 -2.221 -2.568 1.00 94.25 108 CYS A C 1
ATOM 820 O O . CYS A 1 108 ? -2.879 -2.950 -2.177 1.00 94.25 108 CYS A O 1
ATOM 822 N N . LEU A 1 109 ? -2.039 -1.525 -3.695 1.00 94.06 109 LEU A N 1
ATOM 823 C CA . LEU A 1 109 ? -3.152 -1.573 -4.634 1.00 94.06 109 LEU A CA 1
ATOM 824 C C . LEU A 1 109 ? -2.638 -2.106 -5.964 1.00 94.06 109 LEU A C 1
ATOM 826 O O . LEU A 1 109 ? -1.679 -1.550 -6.494 1.00 94.06 109 LEU A O 1
ATOM 830 N N . ALA A 1 110 ? -3.263 -3.154 -6.494 1.00 93.50 110 ALA A N 1
ATOM 831 C CA . ALA A 1 110 ? -3.040 -3.602 -7.864 1.00 93.50 110 ALA A CA 1
ATOM 832 C C . ALA A 1 110 ? -4.125 -2.986 -8.746 1.00 93.50 110 ALA A C 1
ATOM 834 O O . ALA A 1 110 ? -5.293 -3.366 -8.653 1.00 93.50 110 ALA A O 1
ATOM 835 N N . PHE A 1 111 ? -3.745 -2.011 -9.558 1.00 88.88 111 PHE A N 1
ATOM 836 C CA . PHE A 1 111 ? -4.666 -1.259 -10.394 1.00 88.88 111 PHE A CA 1
ATOM 837 C C . PHE A 1 111 ? -5.037 -2.005 -11.674 1.00 88.88 111 PHE A C 1
ATOM 839 O O . PHE A 1 111 ? -4.243 -2.776 -12.219 1.00 88.88 111 PHE A O 1
ATOM 846 N N . VAL A 1 112 ? -6.251 -1.740 -12.150 1.00 84.31 112 VAL A N 1
ATOM 847 C CA . VAL A 1 112 ? -6.680 -2.085 -13.506 1.00 84.31 112 VAL A CA 1
ATOM 848 C C . VAL A 1 112 ? -6.236 -0.954 -14.440 1.00 84.31 112 VAL A C 1
ATOM 850 O O . VAL A 1 112 ? -6.324 0.211 -14.034 1.00 84.31 112 VAL A O 1
ATOM 853 N N . PRO A 1 113 ? -5.748 -1.264 -15.655 1.00 77.81 113 PRO A N 1
ATOM 854 C CA . PRO A 1 113 ? -5.468 -0.239 -16.647 1.00 77.81 113 PRO A CA 1
ATOM 855 C C . PRO A 1 113 ? -6.695 0.650 -16.888 1.00 77.81 113 PRO A C 1
ATOM 857 O O . PRO A 1 113 ? -7.806 0.149 -17.041 1.00 77.81 113 PRO A O 1
ATOM 860 N N . HIS A 1 114 ? -6.496 1.963 -16.873 1.00 69.56 114 HIS A N 1
ATOM 861 C CA . HIS A 1 114 ? -7.526 2.971 -17.084 1.00 69.56 114 HIS A CA 1
ATOM 862 C C . HIS A 1 114 ? -6.871 4.290 -17.523 1.00 69.56 114 HIS A C 1
ATOM 864 O O . HIS A 1 114 ? -5.897 4.744 -16.911 1.00 69.56 114 HIS A O 1
ATOM 870 N N . ASP A 1 115 ? -7.436 4.945 -18.541 1.00 63.16 115 ASP A N 1
ATOM 871 C CA . ASP A 1 115 ? -6.865 6.158 -19.152 1.00 63.16 115 ASP A CA 1
ATOM 872 C C . ASP A 1 115 ? -6.537 7.273 -18.150 1.00 63.16 115 ASP A C 1
ATOM 874 O O . ASP A 1 115 ? -5.451 7.865 -18.165 1.00 63.16 115 ASP A O 1
ATOM 878 N N . TYR A 1 116 ? -7.471 7.573 -17.247 1.00 65.00 116 TYR A N 1
ATOM 879 C CA . TYR A 1 116 ? -7.271 8.554 -16.192 1.00 65.00 116 TYR A CA 1
ATOM 880 C C . TYR A 1 116 ? -8.259 8.345 -15.054 1.00 65.00 116 TYR A C 1
ATOM 882 O O . TYR A 1 116 ? -9.470 8.362 -15.258 1.00 65.00 116 TYR A O 1
ATOM 890 N N . VAL A 1 117 ? -7.730 8.257 -13.835 1.00 64.00 117 VAL A N 1
ATOM 891 C CA . VAL A 1 117 ? -8.545 8.217 -12.623 1.00 64.00 117 VAL A CA 1
ATOM 892 C C . VAL A 1 117 ? -8.310 9.498 -11.845 1.00 64.00 117 VAL A C 1
ATOM 894 O O . VAL A 1 117 ? -7.248 9.715 -11.252 1.00 64.00 117 VAL A O 1
ATOM 897 N N . SER A 1 118 ? -9.314 10.373 -11.849 1.00 65.25 118 SER A N 1
ATOM 898 C CA . SER A 1 118 ? -9.342 11.513 -10.939 1.00 65.25 118 SER A CA 1
ATOM 899 C C . SER A 1 118 ? -9.865 11.085 -9.573 1.00 65.25 118 SER A C 1
ATOM 901 O O . SER A 1 118 ? -10.898 10.428 -9.495 1.00 65.25 118 SER A O 1
ATOM 903 N N . SER A 1 119 ? -9.218 11.559 -8.508 1.00 72.38 119 SER A N 1
ATOM 904 C CA . SER A 1 119 ? -9.749 11.506 -7.136 1.00 72.38 119 SER A CA 1
ATOM 905 C C . SER A 1 119 ? -9.864 10.091 -6.554 1.00 72.38 119 SER A C 1
ATOM 907 O O . SER A 1 119 ? -10.930 9.642 -6.147 1.00 72.38 119 SER A O 1
ATOM 909 N N . CYS A 1 120 ? -8.722 9.410 -6.474 1.00 85.12 120 CYS A N 1
ATOM 910 C CA . CYS A 1 120 ? -8.578 8.159 -5.741 1.00 85.12 120 CYS A CA 1
ATOM 911 C C . CYS A 1 120 ? -8.540 8.397 -4.223 1.00 85.12 120 CYS A C 1
ATOM 913 O O . CYS A 1 120 ? -7.734 9.209 -3.741 1.00 85.12 120 CYS A O 1
ATOM 915 N N . TYR A 1 121 ? -9.348 7.644 -3.474 1.00 89.75 121 TYR A N 1
ATOM 916 C CA . TYR A 1 121 ? -9.386 7.701 -2.011 1.00 89.75 121 TYR A CA 1
ATOM 917 C C . TYR A 1 121 ? -9.162 6.325 -1.391 1.00 89.75 121 TYR A C 1
ATOM 919 O O . TYR A 1 121 ? -9.645 5.320 -1.899 1.00 89.75 121 TYR A O 1
ATOM 927 N N . ILE A 1 122 ? -8.457 6.286 -0.263 1.00 92.88 122 ILE A N 1
ATOM 928 C CA . ILE A 1 122 ? -8.441 5.120 0.624 1.00 92.88 122 ILE A CA 1
ATOM 929 C C . ILE A 1 122 ? -9.140 5.507 1.915 1.00 92.88 122 ILE A C 1
ATOM 931 O O . ILE A 1 122 ? -8.715 6.450 2.582 1.00 92.88 122 ILE A O 1
ATOM 935 N N . TYR A 1 123 ? -10.166 4.757 2.282 1.00 94.38 123 TYR A N 1
ATOM 936 C CA . TYR A 1 123 ? -10.839 4.851 3.566 1.00 94.38 123 TYR A CA 1
ATOM 937 C C . TYR A 1 123 ? -10.300 3.776 4.500 1.00 94.38 123 TYR A C 1
ATOM 939 O O . TYR A 1 123 ? -10.075 2.636 4.094 1.00 94.38 123 TYR A O 1
ATOM 947 N N . VAL A 1 124 ? -10.088 4.147 5.758 1.00 94.94 124 VAL A N 1
ATOM 948 C CA . VAL A 1 124 ? -9.703 3.231 6.830 1.00 94.94 124 VAL A CA 1
ATOM 949 C C . VAL A 1 124 ? -10.673 3.442 7.981 1.00 94.94 124 VAL A C 1
ATOM 951 O O . VAL A 1 124 ? -10.794 4.547 8.516 1.00 94.94 124 VAL A O 1
ATOM 954 N N . ILE A 1 125 ? -11.372 2.376 8.346 1.00 95.25 125 ILE A N 1
ATOM 955 C CA . ILE A 1 125 ? -12.481 2.380 9.294 1.00 95.25 125 ILE A CA 1
ATOM 956 C C . ILE A 1 125 ? -12.152 1.386 10.400 1.00 95.25 125 ILE A C 1
ATOM 958 O O . ILE A 1 125 ? -11.839 0.233 10.126 1.00 95.25 125 ILE A O 1
ATOM 962 N N . ASN A 1 126 ? -12.221 1.817 11.654 1.00 94.25 126 ASN A N 1
ATOM 963 C CA . ASN A 1 126 ? -12.146 0.936 12.812 1.00 94.25 126 ASN A CA 1
ATOM 964 C C . ASN A 1 126 ? -13.553 0.796 13.400 1.00 94.25 126 ASN A C 1
ATOM 966 O O . ASN A 1 126 ? -14.088 1.741 13.986 1.00 94.25 126 ASN A O 1
ATOM 970 N N . HIS A 1 127 ? -14.147 -0.384 13.236 1.00 94.00 127 HIS A N 1
ATOM 971 C CA . HIS A 1 127 ? -15.502 -0.681 13.697 1.00 94.00 127 HIS A CA 1
ATOM 972 C C . HIS A 1 127 ? -15.590 -0.818 15.217 1.00 94.00 127 HIS A C 1
ATOM 974 O O . HIS A 1 127 ? -16.599 -0.436 15.804 1.00 94.00 127 HIS A O 1
ATOM 980 N N . THR A 1 128 ? -14.535 -1.317 15.863 1.00 93.69 128 THR A N 1
ATOM 981 C CA . THR A 1 128 ? -14.499 -1.494 17.321 1.00 93.69 128 THR A CA 1
ATOM 982 C C . THR A 1 128 ? -14.531 -0.150 18.044 1.00 93.69 128 THR A C 1
ATOM 984 O O . THR A 1 128 ? -15.250 0.014 19.031 1.00 93.69 128 THR A O 1
ATOM 987 N N . LYS A 1 129 ? -13.782 0.833 17.536 1.00 91.75 129 LYS A N 1
ATOM 988 C CA . LYS A 1 129 ? -13.666 2.169 18.143 1.00 91.75 129 LYS A CA 1
ATOM 989 C C . LYS A 1 129 ? -14.592 3.214 17.531 1.00 91.75 129 LYS A C 1
ATOM 991 O O . LYS A 1 129 ? -14.690 4.312 18.074 1.00 91.75 129 LYS A O 1
ATOM 996 N N . GLY A 1 130 ? -15.247 2.904 16.413 1.00 92.31 130 GLY A N 1
ATOM 997 C CA . GLY A 1 130 ? -16.074 3.865 15.685 1.00 92.31 130 GLY A CA 1
ATOM 998 C C . GLY A 1 130 ? -15.264 5.068 15.196 1.00 92.31 130 GLY A C 1
ATOM 999 O O . GLY A 1 130 ? -15.722 6.205 15.284 1.00 92.31 130 GLY A O 1
ATOM 1000 N N . THR A 1 131 ? -14.032 4.843 14.738 1.00 92.56 131 THR A N 1
ATOM 1001 C CA . THR A 1 131 ? -13.166 5.895 14.188 1.00 92.56 131 THR A CA 1
ATOM 1002 C C . THR A 1 131 ? -12.902 5.637 12.715 1.00 92.56 131 THR A C 1
ATOM 1004 O O . THR A 1 131 ? -12.944 4.498 12.248 1.00 92.56 131 THR A O 1
ATOM 1007 N N . SER A 1 132 ? -12.642 6.697 11.950 1.00 93.81 132 SER A N 1
ATOM 1008 C CA . SER A 1 132 ? -12.283 6.561 10.541 1.00 93.81 132 SER A CA 1
ATOM 1009 C C . SER A 1 132 ? -11.469 7.744 10.031 1.00 93.81 132 SER A C 1
ATOM 1011 O O . SER A 1 132 ? -11.547 8.862 10.555 1.00 93.81 132 SER A O 1
ATOM 1013 N N . PHE A 1 133 ? -10.691 7.500 8.987 1.00 92.50 133 PHE A N 1
ATOM 1014 C CA . PHE A 1 133 ? -10.076 8.547 8.183 1.00 92.50 133 PHE A CA 1
ATOM 1015 C C . PHE A 1 133 ? -10.055 8.124 6.719 1.00 92.50 133 PHE A C 1
ATOM 1017 O O . PHE A 1 133 ? -10.123 6.938 6.400 1.00 92.50 133 PHE A O 1
ATOM 1024 N N . CYS A 1 134 ? -9.921 9.096 5.826 1.00 91.19 134 CYS A N 1
ATOM 1025 C CA . CYS A 1 134 ? -9.588 8.840 4.439 1.00 91.19 134 CYS A CA 1
ATOM 1026 C C . CYS A 1 134 ? -8.314 9.565 4.021 1.00 91.19 134 CYS A C 1
ATOM 1028 O O . CYS A 1 134 ? -7.881 10.554 4.627 1.00 91.19 134 CYS A O 1
ATOM 1030 N N . VAL A 1 135 ? -7.711 9.040 2.966 1.00 89.38 135 VAL A N 1
ATOM 1031 C CA . VAL A 1 135 ? -6.512 9.566 2.338 1.00 89.38 135 VAL A CA 1
ATOM 1032 C C . VAL A 1 135 ? -6.795 9.801 0.865 1.00 89.38 135 VAL A C 1
ATOM 1034 O O . VAL A 1 135 ? -7.171 8.872 0.160 1.00 89.38 135 VAL A O 1
ATOM 1037 N N . GLU A 1 136 ? -6.573 11.028 0.396 1.00 87.25 136 GLU A N 1
ATOM 1038 C CA . GLU A 1 136 ? -6.562 11.344 -1.038 1.00 87.25 136 GLU A CA 1
ATOM 1039 C C . GLU A 1 136 ? -5.185 10.999 -1.631 1.00 87.25 136 GLU A C 1
ATOM 1041 O O . GLU A 1 136 ? -4.154 11.514 -1.169 1.00 87.25 136 GLU A O 1
ATOM 1046 N N . LEU A 1 137 ? -5.163 10.152 -2.664 1.00 79.56 137 LEU A N 1
ATOM 1047 C CA . LEU A 1 137 ? -3.931 9.718 -3.339 1.00 79.56 137 LEU A CA 1
ATOM 1048 C C . LEU A 1 137 ? -3.483 10.727 -4.411 1.00 79.56 137 LEU A C 1
ATOM 1050 O O . LEU A 1 137 ? -2.306 10.771 -4.771 1.00 79.56 137 LEU A O 1
ATOM 1054 N N . GLY A 1 138 ? -4.395 11.594 -4.860 1.00 70.56 138 GLY A N 1
ATOM 1055 C CA . GLY A 1 138 ? -4.185 12.534 -5.959 1.00 70.56 138 GLY A CA 1
ATOM 1056 C C . GLY A 1 138 ? -4.432 11.905 -7.333 1.00 70.56 138 GLY A C 1
ATOM 1057 O O . GLY A 1 138 ? -5.054 10.854 -7.438 1.00 70.56 138 GLY A O 1
ATOM 1058 N N . ASP A 1 139 ? -3.967 12.584 -8.386 1.00 65.25 139 ASP A N 1
ATOM 1059 C CA . ASP A 1 139 ? -4.071 12.104 -9.770 1.00 65.25 139 ASP A CA 1
ATOM 1060 C C . ASP A 1 139 ? -3.125 10.905 -9.980 1.00 65.25 139 ASP A C 1
ATOM 1062 O O . ASP A 1 139 ? -1.913 11.054 -9.785 1.00 65.25 139 ASP A O 1
ATOM 1066 N N . ILE A 1 140 ? -3.659 9.756 -10.407 1.00 66.38 140 ILE A N 1
ATOM 1067 C CA . ILE A 1 140 ? -2.887 8.555 -10.767 1.00 66.38 140 ILE A CA 1
ATOM 1068 C C . ILE A 1 140 ? -3.157 8.234 -12.243 1.00 66.38 140 ILE A C 1
ATOM 1070 O O . ILE A 1 140 ? -4.301 8.271 -12.690 1.00 66.38 140 ILE A O 1
ATOM 1074 N N . PHE A 1 141 ? -2.102 7.934 -13.003 1.00 64.75 141 PHE A N 1
ATOM 1075 C CA . PHE A 1 141 ? -2.223 7.401 -14.362 1.00 64.75 141 PHE A CA 1
ATOM 1076 C C . PHE A 1 141 ? -1.963 5.901 -14.339 1.00 64.75 141 PHE A C 1
ATOM 1078 O O . PHE A 1 141 ? -0.952 5.471 -13.782 1.00 64.75 141 PHE A O 1
ATOM 1085 N N . LEU A 1 142 ? -2.869 5.136 -14.941 1.00 66.88 142 LEU A N 1
ATOM 1086 C CA . LEU A 1 142 ? -2.903 3.678 -14.885 1.00 66.88 142 LEU A CA 1
ATOM 1087 C C . LEU A 1 142 ? -2.864 3.117 -16.300 1.00 66.88 142 LEU A C 1
ATOM 1089 O O . LEU A 1 142 ? -3.773 2.438 -16.741 1.00 66.88 142 LEU A O 1
ATOM 1093 N N . ILE A 1 143 ? -1.834 3.462 -17.058 1.00 64.19 143 ILE A N 1
ATOM 1094 C CA . ILE A 1 143 ? -1.782 3.091 -18.481 1.00 64.19 143 ILE A CA 1
ATOM 1095 C C . ILE A 1 143 ? -1.407 1.613 -18.651 1.00 64.19 143 ILE A C 1
ATOM 1097 O O . ILE A 1 143 ? -1.717 0.999 -19.661 1.00 64.19 143 ILE A O 1
ATOM 1101 N N . GLU A 1 144 ? -0.805 1.019 -17.620 1.00 73.88 144 GLU A N 1
ATOM 1102 C CA . GLU A 1 144 ? -0.468 -0.399 -17.562 1.00 73.88 144 GLU A CA 1
ATOM 1103 C C . GLU A 1 144 ? -0.889 -1.000 -16.214 1.00 73.88 144 GLU A C 1
ATOM 1105 O O . GLU A 1 144 ? -1.222 -0.278 -15.268 1.00 73.88 144 GLU A O 1
ATOM 1110 N N . GLU A 1 145 ? -0.831 -2.333 -16.111 1.00 85.69 145 GLU A N 1
ATOM 1111 C CA . GLU A 1 145 ? -0.969 -3.035 -14.834 1.00 85.69 145 GLU A CA 1
ATOM 1112 C C . GLU A 1 145 ? 0.130 -2.557 -13.873 1.00 85.69 145 GLU A C 1
ATOM 1114 O O . GLU A 1 145 ? 1.319 -2.839 -14.059 1.00 85.69 145 GLU A O 1
ATOM 1119 N N . MET A 1 146 ? -0.269 -1.838 -12.825 1.00 88.31 146 MET A N 1
ATOM 1120 C CA . MET A 1 146 ? 0.652 -1.309 -11.826 1.00 88.31 146 MET A CA 1
ATOM 1121 C C . MET A 1 146 ? 0.235 -1.686 -10.419 1.00 88.31 146 MET A C 1
ATOM 1123 O O . MET A 1 146 ? -0.942 -1.672 -10.052 1.00 88.31 146 MET A O 1
ATOM 1127 N N . ILE A 1 147 ? 1.246 -1.913 -9.592 1.00 92.12 147 ILE A N 1
ATOM 1128 C CA . ILE A 1 147 ? 1.104 -1.929 -8.148 1.00 92.12 147 ILE A CA 1
ATOM 1129 C C . ILE A 1 147 ? 1.537 -0.586 -7.578 1.00 92.12 147 ILE A C 1
ATOM 1131 O O . ILE A 1 147 ? 2.575 -0.023 -7.927 1.00 92.12 147 ILE A O 1
ATOM 1135 N N . TRP A 1 148 ? 0.739 -0.083 -6.655 1.00 91.56 148 TRP A N 1
ATOM 1136 C CA . TRP A 1 148 ? 1.010 1.123 -5.895 1.00 91.56 148 TRP A CA 1
ATOM 1137 C C . TRP A 1 148 ? 1.174 0.754 -4.432 1.00 91.56 148 TRP A C 1
ATOM 1139 O O . TRP A 1 148 ? 0.379 -0.021 -3.913 1.00 91.56 148 TRP A O 1
ATOM 1149 N N . LEU A 1 149 ? 2.193 1.291 -3.771 1.00 90.81 149 LEU A N 1
ATOM 1150 C CA . LEU A 1 149 ? 2.518 1.017 -2.381 1.00 90.81 149 LEU A CA 1
ATOM 1151 C C . LEU A 1 149 ? 2.737 2.317 -1.616 1.00 90.81 149 LEU A C 1
ATOM 1153 O O . LEU A 1 149 ? 3.482 3.204 -2.050 1.00 90.81 149 LEU A O 1
ATOM 1157 N N . ALA A 1 150 ? 2.147 2.392 -0.428 1.00 89.50 150 ALA A N 1
ATOM 1158 C CA . ALA A 1 150 ? 2.370 3.481 0.507 1.00 89.50 150 ALA A CA 1
ATOM 1159 C C . ALA A 1 150 ? 2.219 3.045 1.958 1.00 89.50 150 ALA A C 1
ATOM 1161 O O . ALA A 1 150 ? 1.426 2.167 2.280 1.00 89.50 150 ALA A O 1
ATOM 1162 N N . ASN A 1 151 ? 2.931 3.741 2.841 1.00 88.94 151 ASN A N 1
ATOM 1163 C CA . ASN A 1 151 ? 2.728 3.659 4.280 1.00 88.94 151 ASN A CA 1
ATOM 1164 C C . ASN A 1 151 ? 1.823 4.814 4.739 1.00 88.94 151 ASN A C 1
ATOM 1166 O O . ASN A 1 151 ? 2.240 5.977 4.744 1.00 88.94 151 ASN A O 1
ATOM 1170 N N . LEU A 1 152 ? 0.594 4.498 5.143 1.00 88.31 152 LEU A N 1
ATOM 1171 C CA . LEU A 1 152 ? -0.348 5.448 5.730 1.00 88.31 152 LEU A CA 1
ATOM 1172 C C . LEU A 1 152 ? -0.070 5.569 7.229 1.00 88.31 152 LEU A C 1
ATOM 1174 O O . LEU A 1 152 ? -0.162 4.593 7.967 1.00 88.31 152 LEU A O 1
ATOM 1178 N N . SER A 1 153 ? 0.293 6.761 7.691 1.00 86.56 153 SER A N 1
ATOM 1179 C CA . SER A 1 153 ? 0.584 7.015 9.101 1.00 86.56 153 SER A CA 1
ATOM 1180 C C . SER A 1 153 ? -0.696 6.936 9.922 1.00 86.56 153 SER A C 1
ATOM 1182 O O . SER A 1 153 ? -1.677 7.609 9.608 1.00 86.56 153 SER A O 1
ATOM 1184 N N . LEU A 1 154 ? -0.652 6.179 11.013 1.00 85.62 154 LEU A N 1
ATOM 1185 C CA . LEU A 1 154 ? -1.725 6.140 12.000 1.00 85.62 154 LEU A CA 1
ATOM 1186 C C . LEU A 1 154 ? -1.492 7.262 13.020 1.00 85.62 154 LEU A C 1
ATOM 1188 O O . LEU A 1 154 ? -0.360 7.504 13.449 1.00 85.62 154 LEU A O 1
ATOM 1192 N N . SER A 1 155 ? -2.548 7.998 13.364 1.00 80.12 155 SER A N 1
ATOM 1193 C CA . SER A 1 155 ? -2.466 9.089 14.337 1.00 80.12 155 SER A CA 1
ATOM 1194 C C . SER A 1 155 ? -2.548 8.527 15.748 1.00 80.12 155 SER A C 1
ATOM 1196 O O . SER A 1 155 ? -3.565 7.960 16.125 1.00 80.12 155 SER A O 1
ATOM 1198 N N . GLU A 1 156 ? -1.515 8.742 16.564 1.00 75.88 156 GLU A N 1
ATOM 1199 C CA . GLU A 1 156 ? -1.493 8.246 17.949 1.00 75.88 156 GLU A CA 1
ATOM 1200 C C . GLU A 1 156 ? -2.652 8.784 18.804 1.00 75.88 156 GLU A C 1
ATOM 1202 O O . GLU A 1 156 ? -3.030 8.152 19.785 1.00 75.88 156 GLU A O 1
ATOM 1207 N N . THR A 1 157 ? -3.215 9.942 18.443 1.00 75.75 157 THR A N 1
ATOM 1208 C CA . THR A 1 157 ? -4.291 10.592 19.204 1.00 75.75 157 THR A CA 1
ATOM 1209 C C . THR A 1 157 ? -5.671 10.443 18.579 1.00 75.75 157 THR A C 1
ATOM 1211 O O . THR A 1 157 ? -6.658 10.514 19.300 1.00 75.75 157 THR A O 1
ATOM 1214 N N . GLU A 1 158 ? -5.757 10.303 17.254 1.00 81.75 158 GLU A N 1
ATOM 1215 C CA . GLU A 1 158 ? -7.038 10.355 16.528 1.00 81.75 158 GLU A CA 1
ATOM 1216 C C . GLU A 1 158 ? -7.420 9.007 15.902 1.00 81.75 158 GLU A C 1
ATOM 1218 O O . GLU A 1 158 ? -8.602 8.752 15.688 1.00 81.75 158 GLU A O 1
ATOM 1223 N N . PHE A 1 159 ? -6.445 8.136 15.614 1.00 83.81 159 PHE A N 1
ATOM 1224 C CA . PHE A 1 159 ? -6.689 6.826 15.014 1.00 83.81 159 PHE A CA 1
ATOM 1225 C C . PHE A 1 159 ? -5.575 5.840 15.393 1.00 83.81 159 PHE A C 1
ATOM 12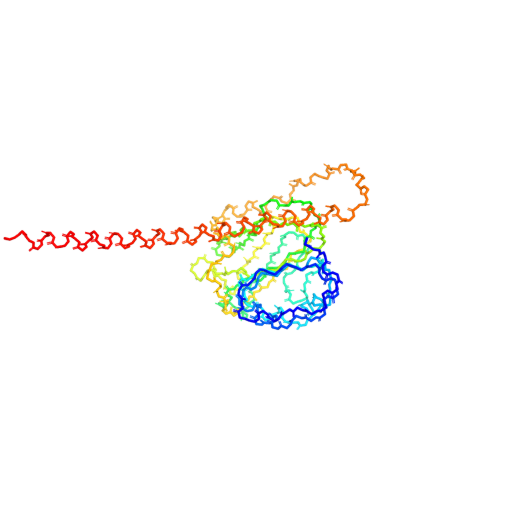27 O O . PHE A 1 159 ? -4.594 5.667 14.665 1.00 83.81 159 PHE A O 1
ATOM 1234 N N . ASN A 1 160 ? -5.722 5.207 16.557 1.00 86.88 160 ASN A N 1
ATOM 1235 C CA . ASN A 1 160 ? -4.830 4.163 17.047 1.00 86.88 160 ASN A CA 1
ATOM 1236 C C . ASN A 1 160 ? -5.485 2.781 16.908 1.00 86.88 160 ASN A C 1
ATOM 1238 O O . ASN A 1 160 ? -6.698 2.635 17.062 1.00 86.88 160 ASN A O 1
ATOM 1242 N N . LEU A 1 161 ? -4.666 1.763 16.661 1.00 89.38 161 LEU A N 1
ATOM 1243 C CA . LEU A 1 161 ? -5.110 0.376 16.559 1.00 89.38 161 LEU A CA 1
ATOM 1244 C C . LEU A 1 161 ? -4.673 -0.406 17.796 1.00 89.38 161 LEU A C 1
ATOM 1246 O O . LEU A 1 161 ? -3.518 -0.309 18.218 1.00 89.38 161 LEU A O 1
ATOM 1250 N N . GLU A 1 162 ? -5.608 -1.158 18.359 1.00 89.19 162 GLU A N 1
ATOM 1251 C CA . GLU A 1 162 ? -5.409 -2.066 19.485 1.00 89.19 162 GLU A CA 1
ATOM 1252 C C . GLU A 1 162 ? -5.675 -3.512 19.077 1.00 89.19 162 GLU A C 1
ATOM 1254 O O . GLU A 1 162 ? -6.253 -3.781 18.028 1.00 89.19 162 GLU A O 1
ATOM 1259 N N . GLU A 1 163 ? -5.212 -4.452 19.898 1.00 90.69 163 GLU A N 1
ATOM 1260 C CA . GLU A 1 163 ? -5.495 -5.876 19.713 1.00 90.69 163 GLU A CA 1
ATOM 1261 C C . GLU A 1 163 ? -7.006 -6.116 19.581 1.00 90.69 163 GLU A C 1
ATOM 1263 O O . GLU A 1 163 ? -7.796 -5.589 20.361 1.00 90.69 163 GLU A O 1
ATOM 1268 N N . SER A 1 164 ? -7.393 -6.978 18.637 1.00 90.69 164 SER A N 1
ATOM 1269 C CA . SER A 1 164 ? -8.792 -7.330 18.347 1.00 90.69 164 SER A CA 1
ATOM 1270 C C . SER A 1 164 ? -9.649 -6.191 17.766 1.00 90.69 164 SER A C 1
ATOM 1272 O O . SER A 1 164 ? -10.863 -6.346 17.619 1.00 90.69 164 SER A O 1
ATOM 1274 N N . ASP A 1 165 ? -9.057 -5.045 17.406 1.00 93.31 165 ASP A N 1
ATOM 1275 C CA . ASP A 1 165 ? -9.778 -4.029 16.637 1.00 93.31 165 ASP A CA 1
ATOM 1276 C C . ASP A 1 165 ? -10.150 -4.596 15.256 1.00 93.31 165 ASP A C 1
ATOM 1278 O O . ASP A 1 165 ? -9.292 -5.103 14.529 1.00 93.31 165 ASP A O 1
ATOM 1282 N N . LEU A 1 166 ? -11.426 -4.483 14.878 1.00 95.06 166 LEU A N 1
ATOM 1283 C CA . LEU A 1 166 ? -11.903 -4.835 13.544 1.00 95.06 166 LEU A CA 1
ATOM 1284 C C . LEU A 1 166 ? -11.729 -3.630 12.620 1.00 95.06 166 LEU A C 1
ATOM 1286 O O . LEU A 1 166 ? -12.398 -2.604 12.784 1.00 95.06 166 LEU A O 1
ATOM 1290 N N . VAL A 1 167 ? -10.839 -3.764 11.642 1.00 95.12 167 VAL A N 1
ATOM 1291 C CA . VAL A 1 167 ? -10.472 -2.698 10.709 1.00 95.12 167 VAL A CA 1
ATOM 1292 C C . VAL A 1 167 ? -10.918 -3.059 9.301 1.00 95.12 167 VAL A C 1
ATOM 1294 O O . VAL A 1 167 ? -10.698 -4.174 8.835 1.00 95.12 167 VAL A O 1
ATOM 1297 N N . HIS A 1 168 ? -11.506 -2.090 8.610 1.00 96.19 168 HIS A N 1
ATOM 1298 C CA . HIS A 1 168 ? -11.910 -2.183 7.218 1.00 96.19 168 HIS A CA 1
ATOM 1299 C C . HIS A 1 168 ? -11.176 -1.120 6.395 1.00 96.19 168 HIS A C 1
ATOM 1301 O O . HIS A 1 168 ? -11.129 0.051 6.775 1.00 96.19 168 HIS A O 1
ATOM 1307 N N . VAL A 1 169 ? -10.567 -1.534 5.288 1.00 96.19 169 VAL A N 1
ATOM 1308 C CA . VAL A 1 169 ? -9.843 -0.663 4.360 1.00 96.19 169 VAL A CA 1
ATOM 1309 C C . VAL A 1 169 ? -10.499 -0.760 2.994 1.00 96.19 169 VAL A C 1
ATOM 1311 O O . VAL A 1 169 ? -10.646 -1.864 2.478 1.00 96.19 169 VAL A O 1
ATOM 1314 N N . ILE A 1 170 ? -10.858 0.382 2.411 1.00 94.69 170 ILE A N 1
ATOM 1315 C CA . ILE A 1 170 ? -11.596 0.468 1.145 1.00 94.69 170 ILE A CA 1
ATOM 1316 C C . ILE A 1 170 ? -10.846 1.416 0.215 1.00 94.69 170 ILE A C 1
ATOM 1318 O O . ILE A 1 170 ? -10.562 2.557 0.583 1.00 94.69 170 ILE A O 1
ATOM 1322 N N . ALA A 1 171 ? -10.514 0.953 -0.983 1.00 92.75 171 ALA A N 1
ATOM 1323 C CA . ALA A 1 171 ? -9.921 1.755 -2.039 1.00 92.75 171 ALA A CA 1
ATOM 1324 C C . ALA A 1 171 ? -10.997 2.163 -3.048 1.00 92.75 171 ALA A C 1
ATOM 1326 O O . ALA A 1 171 ? -11.463 1.355 -3.845 1.00 92.75 171 ALA A O 1
ATOM 1327 N N . HIS A 1 172 ? -11.342 3.444 -3.056 1.00 90.06 172 HIS A N 1
ATOM 1328 C CA . HIS A 1 172 ? -12.203 4.041 -4.067 1.00 90.06 172 HIS A CA 1
ATOM 1329 C C . HIS A 1 172 ? -11.365 4.412 -5.300 1.00 90.06 172 HIS A C 1
ATOM 1331 O O . HIS A 1 172 ? -10.980 5.568 -5.504 1.00 90.06 172 HIS A O 1
ATOM 1337 N N . CYS A 1 173 ? -10.997 3.373 -6.046 1.00 86.06 173 CYS A N 1
ATOM 1338 C CA . CYS A 1 173 ? -10.116 3.379 -7.209 1.00 86.06 173 CYS A CA 1
ATOM 1339 C C . CYS A 1 173 ? -10.406 2.132 -8.067 1.00 86.06 173 CYS A C 1
ATOM 1341 O O . CYS A 1 173 ? -10.801 1.113 -7.498 1.00 86.06 173 CYS A O 1
ATOM 1343 N N . PRO A 1 174 ? -10.123 2.134 -9.384 1.00 87.06 174 PRO A N 1
ATOM 1344 C CA . PRO A 1 174 ? -10.231 0.933 -10.209 1.00 87.06 174 PRO A CA 1
ATOM 1345 C C . PRO A 1 174 ? -9.063 -0.012 -9.908 1.00 87.06 174 PRO A C 1
ATOM 1347 O O . PRO A 1 174 ? -8.018 -0.007 -10.563 1.00 87.06 174 PRO A O 1
ATOM 1350 N N . VAL A 1 175 ? -9.219 -0.799 -8.848 1.00 89.88 175 VAL A N 1
ATOM 1351 C CA . VAL A 1 175 ? -8.235 -1.780 -8.398 1.00 89.88 175 VAL A CA 1
ATOM 1352 C C . VAL A 1 175 ? -8.807 -3.179 -8.505 1.00 89.88 175 VAL A C 1
ATOM 1354 O O . VAL A 1 175 ? -9.973 -3.431 -8.216 1.00 89.88 175 VAL A O 1
ATOM 1357 N N . LYS A 1 176 ? -7.950 -4.107 -8.915 1.00 92.81 176 LYS A N 1
ATOM 1358 C CA . LYS A 1 176 ? -8.263 -5.530 -8.974 1.00 92.81 176 LYS A CA 1
ATOM 1359 C C . LYS A 1 176 ? -8.019 -6.214 -7.640 1.00 92.81 176 LYS A C 1
ATOM 1361 O O . LYS A 1 176 ? -8.701 -7.180 -7.324 1.00 92.81 176 LYS A O 1
ATOM 1366 N N . LYS A 1 177 ? -7.008 -5.760 -6.895 1.00 95.19 177 LYS A N 1
ATOM 1367 C CA . LYS A 1 177 ? -6.635 -6.328 -5.598 1.00 95.19 177 LYS A CA 1
ATOM 1368 C C . LYS A 1 177 ? -6.178 -5.247 -4.645 1.00 95.19 177 LYS A C 1
ATOM 1370 O O . LYS A 1 177 ? -5.502 -4.294 -5.047 1.00 95.19 177 LYS A O 1
ATOM 1375 N N . ILE A 1 178 ? -6.429 -5.492 -3.370 1.00 96.25 178 ILE A N 1
ATOM 1376 C CA . ILE A 1 178 ? -5.913 -4.697 -2.267 1.00 96.25 178 ILE A CA 1
ATOM 1377 C C . ILE A 1 178 ? -5.162 -5.598 -1.289 1.00 96.25 178 ILE A C 1
ATOM 1379 O O . ILE A 1 178 ? -5.587 -6.707 -0.969 1.00 96.25 178 ILE A O 1
ATOM 1383 N N . GLY A 1 179 ? -4.015 -5.112 -0.831 1.00 96.06 179 GLY A N 1
ATOM 1384 C CA . GLY A 1 179 ? -3.171 -5.734 0.173 1.00 96.06 179 GLY A CA 1
ATOM 1385 C C . GLY A 1 179 ? -2.873 -4.763 1.300 1.00 96.06 179 GLY A C 1
ATOM 1386 O O . GLY A 1 179 ? -2.537 -3.603 1.063 1.00 96.06 179 GLY A O 1
ATOM 1387 N N . VAL A 1 180 ? -2.962 -5.237 2.535 1.00 94.81 180 VAL A N 1
ATOM 1388 C CA . VAL A 1 180 ? -2.733 -4.438 3.734 1.00 94.81 180 VAL A CA 1
ATOM 1389 C C . VAL A 1 180 ? -1.842 -5.184 4.723 1.00 94.81 180 VAL A C 1
ATOM 1391 O O . VAL A 1 180 ? -1.936 -6.402 4.906 1.00 94.81 180 VAL A O 1
ATOM 1394 N N . ARG A 1 181 ? -0.937 -4.436 5.359 1.00 91.44 181 ARG A N 1
ATOM 1395 C CA . ARG A 1 181 ? -0.150 -4.903 6.503 1.00 91.44 181 ARG A CA 1
ATOM 1396 C C . ARG A 1 181 ? 0.034 -3.800 7.534 1.00 91.44 181 ARG A C 1
ATOM 1398 O O . ARG A 1 181 ? 0.113 -2.617 7.202 1.00 91.44 181 ARG A O 1
ATOM 1405 N N . LEU A 1 182 ? 0.195 -4.208 8.782 1.00 90.31 182 LEU A N 1
ATOM 1406 C CA . LEU A 1 182 ? 0.557 -3.313 9.872 1.00 90.31 182 LEU A CA 1
ATOM 1407 C C . LEU A 1 182 ? 2.075 -3.117 9.914 1.00 90.31 182 LEU A C 1
ATOM 1409 O O . LEU A 1 182 ? 2.842 -4.064 9.740 1.00 90.31 182 LEU A O 1
ATOM 1413 N N . VAL A 1 183 ? 2.502 -1.880 10.158 1.00 87.44 183 VAL A N 1
ATOM 1414 C CA . VAL A 1 183 ? 3.910 -1.506 10.329 1.00 87.44 183 VAL A CA 1
ATOM 1415 C C . VAL A 1 183 ? 4.084 -0.930 11.730 1.00 87.44 183 VAL A C 1
ATOM 1417 O O . VAL A 1 183 ? 3.482 0.089 12.077 1.00 87.44 183 VAL A O 1
ATOM 1420 N N . CYS A 1 184 ? 4.899 -1.603 12.542 1.00 83.62 184 CYS A N 1
ATOM 1421 C CA . CYS A 1 184 ? 5.114 -1.261 13.952 1.00 83.62 184 CYS A CA 1
ATOM 1422 C C . CYS A 1 184 ? 6.285 -0.297 14.174 1.00 83.62 184 CYS A C 1
ATOM 1424 O O . CYS A 1 184 ? 6.382 0.355 15.213 1.00 83.62 184 CYS A O 1
ATOM 1426 N N . ASP A 1 185 ? 7.187 -0.201 13.202 1.00 75.25 185 ASP A N 1
ATOM 1427 C CA . ASP A 1 185 ? 8.337 0.681 13.304 1.00 75.25 185 ASP A CA 1
ATOM 1428 C C . ASP A 1 185 ? 7.934 2.142 13.126 1.00 75.25 185 ASP A C 1
ATOM 1430 O O . ASP A 1 185 ? 7.001 2.492 12.396 1.00 75.25 185 ASP A O 1
ATOM 1434 N N . LYS A 1 186 ? 8.677 3.032 13.787 1.00 67.12 186 LYS A N 1
ATOM 1435 C CA . LYS A 1 186 ? 8.473 4.471 13.650 1.00 67.12 186 LYS A CA 1
ATOM 1436 C C . LYS A 1 186 ? 8.719 4.879 12.199 1.00 67.12 186 LYS A C 1
ATOM 1438 O O . LYS A 1 186 ? 9.845 4.785 11.713 1.00 67.12 186 LYS A O 1
ATOM 1443 N N . LEU A 1 187 ? 7.685 5.400 11.538 1.00 65.31 187 LEU A N 1
ATOM 1444 C CA . LEU A 1 187 ? 7.835 5.950 10.196 1.00 65.31 187 LEU A CA 1
ATOM 1445 C C . LEU A 1 187 ? 8.873 7.074 10.184 1.00 65.31 187 LEU A C 1
ATOM 1447 O O . LEU A 1 187 ? 8.830 8.012 10.995 1.00 65.31 187 LEU A O 1
ATOM 1451 N N . MET A 1 188 ? 9.768 7.010 9.201 1.00 59.94 188 MET A N 1
ATOM 1452 C CA . MET A 1 188 ? 10.657 8.113 8.863 1.00 59.94 188 MET A CA 1
ATOM 1453 C C . MET A 1 188 ? 9.786 9.225 8.274 1.00 59.94 188 MET A C 1
ATOM 1455 O O . MET A 1 188 ? 9.366 9.191 7.115 1.00 59.94 188 MET A O 1
ATOM 1459 N N . THR A 1 189 ? 9.436 10.194 9.120 1.00 52.41 189 THR A N 1
ATOM 1460 C CA . THR A 1 189 ? 8.547 11.294 8.748 1.00 52.41 189 THR A CA 1
ATOM 1461 C C . THR A 1 189 ? 9.244 12.183 7.733 1.00 52.41 189 THR A C 1
ATOM 1463 O O . THR A 1 189 ? 10.144 12.958 8.064 1.00 52.41 189 THR A O 1
ATOM 1466 N N . LEU A 1 190 ? 8.785 12.137 6.483 1.00 48.31 190 LEU A N 1
ATOM 1467 C CA . LEU A 1 190 ? 9.136 13.180 5.537 1.00 48.31 190 LEU A CA 1
ATOM 1468 C C . LEU A 1 190 ? 8.496 14.487 6.009 1.00 48.31 190 LEU A C 1
ATOM 1470 O O . LEU A 1 190 ? 7.329 14.529 6.408 1.00 48.31 190 LEU A O 1
ATOM 1474 N N . LYS A 1 191 ? 9.261 15.580 5.986 1.00 42.00 191 LYS A N 1
ATOM 1475 C CA . LYS A 1 191 ? 8.808 16.906 6.427 1.00 42.00 191 LYS A CA 1
ATOM 1476 C C . LYS A 1 191 ? 7.802 17.480 5.411 1.00 42.00 191 LYS A C 1
ATOM 1478 O O . LYS A 1 191 ? 8.110 18.392 4.651 1.00 42.00 191 LYS A O 1
ATOM 1483 N N . GLY A 1 192 ? 6.579 16.952 5.418 1.00 46.91 192 GLY A N 1
ATOM 1484 C CA . GLY A 1 192 ? 5.508 17.242 4.466 1.00 46.91 192 GLY A CA 1
ATOM 1485 C C . GLY A 1 192 ? 4.864 15.952 3.965 1.00 46.91 192 GLY A C 1
ATOM 1486 O O . GLY A 1 192 ? 5.352 15.378 3.005 1.00 46.91 192 GLY A O 1
ATOM 1487 N N . SER A 1 193 ? 3.765 15.529 4.598 1.00 52.16 193 SER A N 1
ATOM 1488 C CA . SER A 1 193 ? 2.935 14.424 4.100 1.00 52.16 193 SER A CA 1
ATOM 1489 C C . SER A 1 193 ? 2.496 14.699 2.657 1.00 52.16 193 SER A C 1
ATOM 1491 O O . SER A 1 193 ? 1.970 15.789 2.365 1.00 52.16 193 SER A O 1
ATOM 1493 N N . PHE A 1 194 ? 2.740 13.736 1.764 1.00 59.28 194 PHE A N 1
ATOM 1494 C CA . PHE A 1 194 ? 2.235 13.743 0.387 1.00 59.28 194 PHE A CA 1
ATOM 1495 C C . PHE A 1 194 ? 0.731 13.479 0.341 1.00 59.28 194 PHE A C 1
ATOM 1497 O O . PHE A 1 194 ? 0.037 14.070 -0.480 1.00 59.28 194 PHE A O 1
ATOM 1504 N N . PHE A 1 195 ? 0.248 12.703 1.303 1.00 69.44 195 PHE A N 1
ATOM 1505 C CA . PHE A 1 195 ? -1.153 12.396 1.518 1.00 69.44 195 PHE A CA 1
ATOM 1506 C C . PHE A 1 195 ? -1.891 13.536 2.209 1.00 69.44 195 PHE A C 1
ATOM 1508 O O . PHE A 1 195 ? -1.356 14.175 3.132 1.00 69.44 195 PHE A O 1
ATOM 1515 N N . TYR A 1 196 ? -3.124 13.770 1.768 1.00 74.06 196 TYR A N 1
ATOM 1516 C CA . TYR A 1 196 ? -4.091 14.588 2.487 1.00 74.06 196 TYR A CA 1
ATOM 1517 C C . TYR A 1 196 ? -4.968 13.655 3.309 1.00 74.06 196 TYR A C 1
ATOM 1519 O O . TYR A 1 196 ? -5.734 12.874 2.758 1.00 74.06 196 TYR A O 1
ATOM 1527 N N . TYR A 1 197 ? -4.781 13.713 4.625 1.00 82.12 197 TYR A N 1
ATOM 1528 C CA . TYR A 1 197 ? -5.603 12.981 5.576 1.00 82.12 197 TYR A CA 1
ATOM 1529 C C . TYR A 1 197 ? -6.846 13.806 5.877 1.00 82.12 197 TYR A C 1
ATOM 1531 O O . TYR A 1 197 ? -6.741 14.985 6.236 1.00 82.12 197 TYR A O 1
ATOM 1539 N N . HIS A 1 198 ? -8.001 13.170 5.762 1.00 84.12 198 HIS A N 1
ATOM 1540 C CA . HIS A 1 198 ? -9.276 13.719 6.179 1.00 84.12 198 HIS A CA 1
ATOM 1541 C C . HIS A 1 198 ? -9.856 12.797 7.241 1.00 84.12 198 HIS A C 1
ATOM 1543 O O . HIS A 1 198 ? -10.094 11.623 6.987 1.00 84.12 198 HIS A O 1
ATOM 1549 N N . TYR A 1 199 ? -10.091 13.320 8.439 1.00 83.94 199 TYR A N 1
ATOM 1550 C CA . TYR A 1 199 ? -10.890 12.597 9.420 1.00 83.94 199 TYR A CA 1
ATOM 1551 C C . TYR A 1 199 ? -12.349 12.687 9.012 1.00 83.94 199 TYR A C 1
ATOM 1553 O O . TYR A 1 199 ? -12.856 13.780 8.741 1.00 83.94 199 TYR A O 1
ATOM 1561 N N . ILE A 1 200 ? -12.997 11.533 8.942 1.00 86.81 200 ILE A N 1
ATOM 1562 C CA . ILE A 1 200 ? -14.386 11.417 8.521 1.00 86.81 200 ILE A CA 1
ATOM 1563 C C . ILE A 1 200 ? -15.182 10.843 9.700 1.00 86.81 200 ILE A C 1
ATOM 1565 O O . ILE A 1 200 ? -14.673 9.977 10.417 1.00 86.81 200 ILE A O 1
ATOM 1569 N N . PRO A 1 201 ? -16.402 11.345 9.966 1.00 87.88 201 PRO A N 1
ATOM 1570 C CA . PRO 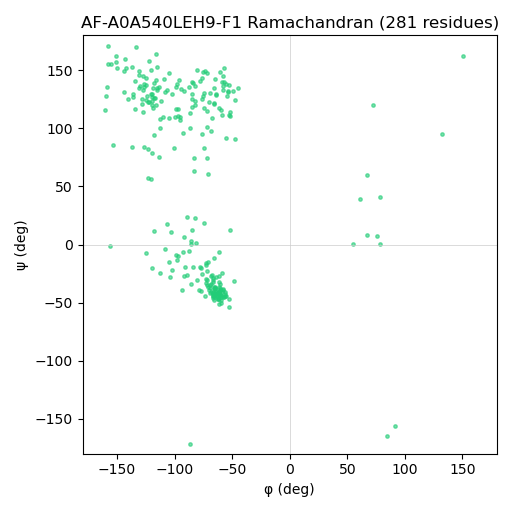A 1 201 ? -17.294 10.717 10.933 1.00 87.88 201 PRO A CA 1
ATOM 1571 C C . PRO A 1 201 ? -17.568 9.263 10.552 1.00 87.88 201 PRO A C 1
ATOM 1573 O O . PRO A 1 201 ? -17.769 8.959 9.377 1.00 87.88 201 PRO A O 1
ATOM 1576 N N . TYR A 1 202 ? -17.596 8.376 11.541 1.00 87.38 202 TYR A N 1
ATOM 1577 C CA . TYR A 1 202 ? -17.760 6.942 11.317 1.00 87.38 202 TYR A CA 1
ATOM 1578 C C . TYR A 1 202 ? -19.030 6.609 10.531 1.00 87.38 202 TYR A C 1
ATOM 1580 O O . TYR A 1 202 ? -18.977 5.819 9.595 1.00 87.38 202 TYR A O 1
ATOM 1588 N N . GLU A 1 203 ? -20.143 7.280 10.827 1.00 86.25 203 GLU A N 1
ATOM 1589 C CA . GLU A 1 203 ? -21.423 7.077 10.144 1.00 86.25 203 GLU A CA 1
ATOM 1590 C C . GLU A 1 203 ? -21.319 7.365 8.645 1.00 86.25 203 GLU A C 1
ATOM 1592 O O . GLU A 1 203 ? -21.856 6.616 7.838 1.00 86.25 203 GLU A O 1
ATOM 1597 N N . ARG A 1 204 ? -20.569 8.410 8.273 1.00 86.88 204 ARG A N 1
ATOM 1598 C CA . ARG A 1 204 ? -20.326 8.756 6.870 1.00 86.88 204 ARG A CA 1
ATOM 1599 C C . ARG A 1 204 ? -19.389 7.758 6.195 1.00 86.88 204 ARG A C 1
ATOM 1601 O O . ARG A 1 204 ? -19.553 7.471 5.021 1.00 86.88 204 ARG A O 1
ATOM 1608 N N . ALA A 1 205 ? -18.411 7.222 6.921 1.00 84.50 205 ALA A N 1
ATOM 1609 C CA . ALA A 1 205 ? -17.521 6.207 6.368 1.00 84.50 205 ALA A CA 1
ATOM 1610 C C . ALA A 1 205 ? -18.240 4.871 6.103 1.00 84.50 205 ALA A C 1
ATOM 1612 O O . ALA A 1 205 ? -17.846 4.146 5.197 1.00 84.50 205 ALA A O 1
ATOM 1613 N N . LEU A 1 206 ? -19.310 4.553 6.844 1.00 85.31 206 LEU A N 1
ATOM 1614 C CA . LEU A 1 206 ? -20.126 3.358 6.594 1.00 85.31 206 LEU A CA 1
ATOM 1615 C C . LEU A 1 206 ? -20.905 3.417 5.272 1.00 85.31 206 LEU A C 1
ATOM 1617 O O . LEU A 1 206 ? -21.203 2.367 4.702 1.00 85.31 206 LEU A O 1
ATOM 1621 N N . GLU A 1 207 ? -21.221 4.615 4.776 1.00 86.19 207 GLU A N 1
ATOM 1622 C CA . GLU A 1 207 ? -21.878 4.789 3.473 1.00 86.19 207 GLU A CA 1
ATOM 1623 C C . GLU A 1 207 ? -20.999 4.239 2.336 1.00 86.19 207 GLU A C 1
ATOM 1625 O O . GLU A 1 207 ? -21.517 3.644 1.398 1.00 86.19 207 GLU A O 1
ATOM 1630 N N . GLU A 1 208 ? -19.672 4.324 2.480 1.00 80.69 208 GLU A N 1
ATOM 1631 C CA . GLU A 1 208 ? -18.686 3.854 1.493 1.00 80.69 208 GLU A CA 1
ATOM 1632 C C . GLU A 1 208 ? -18.577 2.322 1.420 1.00 80.69 208 GLU A C 1
ATOM 1634 O O . GLU A 1 208 ? -18.063 1.786 0.447 1.00 80.69 208 GLU A O 1
ATOM 1639 N N . ILE A 1 209 ? -19.058 1.597 2.439 1.00 76.44 209 ILE A N 1
ATOM 1640 C CA . ILE A 1 209 ? -19.161 0.126 2.392 1.00 76.44 209 ILE A CA 1
ATOM 1641 C C . ILE A 1 209 ? -20.357 -0.296 1.523 1.00 76.44 209 ILE A C 1
ATOM 1643 O O . ILE A 1 209 ? -20.398 -1.406 1.003 1.00 76.44 209 ILE A O 1
ATOM 1647 N N . SER A 1 210 ? -21.365 0.574 1.390 1.00 58.38 210 SER A N 1
ATOM 1648 C CA . SER A 1 210 ? -22.666 0.229 0.801 1.00 58.38 210 SER A CA 1
ATOM 1649 C C . SER A 1 210 ? -22.762 0.508 -0.703 1.00 58.38 210 SER A C 1
ATOM 1651 O O . SER A 1 210 ? -23.769 0.156 -1.310 1.00 58.38 210 SER A O 1
ATOM 1653 N N . THR A 1 211 ? -21.750 1.132 -1.308 1.00 56.09 211 THR A N 1
ATOM 1654 C CA . THR A 1 211 ? -21.725 1.531 -2.727 1.00 56.09 211 THR A CA 1
ATOM 1655 C C . THR A 1 211 ? -21.260 0.421 -3.681 1.00 56.09 211 THR A C 1
ATOM 1657 O O . THR A 1 211 ? -21.020 0.690 -4.850 1.00 56.09 211 THR A O 1
ATOM 1660 N N . GLU A 1 212 ? -21.162 -0.838 -3.234 1.00 51.34 212 GLU A N 1
ATOM 1661 C CA . GLU A 1 212 ? -20.709 -1.981 -4.056 1.00 51.34 212 GLU A CA 1
ATOM 1662 C C . GLU A 1 212 ? -21.730 -2.503 -5.094 1.00 51.34 212 GLU A C 1
ATOM 1664 O O . GLU A 1 212 ? -21.593 -3.625 -5.584 1.00 51.34 212 GLU A O 1
ATOM 1669 N N . VAL A 1 213 ? -22.753 -1.730 -5.462 1.00 44.31 213 VAL A N 1
ATOM 1670 C CA . VAL A 1 213 ? -23.700 -2.128 -6.515 1.00 44.31 213 VAL A CA 1
ATOM 1671 C C . VAL A 1 213 ? -23.912 -0.936 -7.443 1.00 44.31 213 VAL A C 1
ATOM 1673 O O . VAL A 1 213 ? -24.439 0.068 -6.974 1.00 44.31 213 VAL A O 1
ATOM 1676 N N . ASP A 1 214 ? -23.517 -1.090 -8.716 1.00 41.69 214 ASP A N 1
ATOM 1677 C CA . ASP A 1 214 ? -23.798 -0.188 -9.855 1.00 41.69 214 ASP A CA 1
ATOM 1678 C C . ASP A 1 214 ? -23.005 1.154 -9.791 1.00 41.69 214 ASP A C 1
ATOM 1680 O O . ASP A 1 214 ? -23.077 1.886 -8.813 1.00 41.69 214 ASP A O 1
ATOM 1684 N N . ASP A 1 215 ? -22.133 1.600 -10.703 1.00 44.16 215 ASP A N 1
ATOM 1685 C CA . ASP A 1 215 ? -21.947 1.407 -12.139 1.00 44.16 215 ASP A CA 1
ATOM 1686 C C . ASP A 1 215 ? -20.490 1.803 -12.484 1.00 44.16 215 ASP A C 1
ATOM 1688 O O . ASP A 1 215 ? -20.100 2.966 -12.344 1.00 44.16 215 ASP A O 1
ATOM 1692 N N . PHE A 1 216 ? -19.653 0.877 -12.947 1.00 44.94 216 PHE A N 1
ATOM 1693 C CA . PHE A 1 216 ? -18.627 1.261 -13.921 1.00 44.94 216 PHE A CA 1
ATOM 1694 C C . PHE A 1 216 ? -19.193 0.806 -15.260 1.00 44.94 216 PHE A C 1
ATOM 1696 O O . PHE A 1 216 ? -18.937 -0.318 -15.680 1.00 44.94 216 PHE A O 1
ATOM 1703 N N . ASP A 1 217 ? -20.053 1.639 -15.852 1.00 41.34 217 ASP A N 1
ATOM 1704 C CA . ASP A 1 217 ? -20.579 1.419 -17.198 1.00 41.34 217 ASP A CA 1
ATOM 1705 C C . ASP A 1 217 ? -19.400 1.193 -18.160 1.00 41.34 217 ASP A C 1
ATOM 1707 O O . ASP A 1 217 ? -18.602 2.099 -18.424 1.00 41.34 217 ASP A O 1
ATOM 1711 N N . GLU A 1 218 ? -19.285 -0.041 -18.656 1.00 41.34 218 GLU A N 1
ATOM 1712 C CA . GLU A 1 218 ? -18.424 -0.454 -19.768 1.00 41.34 218 GLU A CA 1
ATOM 1713 C C . GLU A 1 218 ? -18.984 0.097 -21.090 1.00 41.34 218 GLU A C 1
ATOM 1715 O O . GLU A 1 218 ? -19.336 -0.662 -21.983 1.00 41.34 218 GLU A O 1
ATOM 1720 N N . ASP A 1 219 ? -19.087 1.415 -21.235 1.00 41.25 219 ASP A N 1
ATOM 1721 C CA . ASP A 1 219 ? -19.479 2.031 -22.504 1.00 41.25 219 ASP A CA 1
ATOM 1722 C C . ASP A 1 219 ? -18.362 2.950 -22.991 1.00 41.25 219 ASP A C 1
ATOM 1724 O O . ASP A 1 219 ? -18.467 4.167 -22.864 1.00 41.25 219 ASP A O 1
ATOM 1728 N N . TYR A 1 220 ? -17.306 2.381 -23.584 1.00 46.78 220 TYR A N 1
ATOM 1729 C CA . TYR A 1 220 ? -16.546 3.093 -24.613 1.00 46.78 220 TYR A CA 1
ATOM 1730 C C . TYR A 1 220 ? -16.140 2.158 -25.748 1.00 46.78 220 TYR A C 1
ATOM 1732 O O . TYR A 1 220 ? -15.546 1.102 -25.546 1.00 46.78 220 TYR A O 1
ATOM 1740 N N . GLU A 1 221 ? -16.541 2.588 -26.941 1.00 40.09 221 GLU A N 1
ATOM 1741 C CA . GLU A 1 221 ? -16.265 1.981 -28.231 1.00 40.09 221 GLU A CA 1
ATOM 1742 C C . GLU A 1 221 ? -14.751 1.885 -28.470 1.00 40.09 221 GLU A C 1
ATOM 1744 O O . GLU A 1 221 ? -14.003 2.809 -28.146 1.00 40.09 221 GLU A O 1
ATOM 1749 N N . ASP A 1 222 ? -14.329 0.756 -29.046 1.00 40.75 222 ASP A N 1
ATOM 1750 C CA . ASP A 1 222 ? -13.000 0.546 -29.621 1.00 40.75 222 ASP A CA 1
ATOM 1751 C C . ASP A 1 222 ? -12.723 1.631 -30.678 1.00 40.75 222 ASP A C 1
ATOM 1753 O O . ASP A 1 222 ? -13.047 1.480 -31.858 1.00 40.75 222 ASP A O 1
ATOM 1757 N N . ASP A 1 223 ? -12.112 2.739 -30.266 1.00 39.59 223 ASP A N 1
ATOM 1758 C CA . ASP A 1 223 ? -11.378 3.591 -31.189 1.00 39.59 223 ASP A CA 1
ATOM 1759 C C . ASP A 1 223 ? -10.048 2.883 -31.469 1.00 39.59 223 ASP A C 1
ATOM 1761 O O . ASP A 1 223 ? -9.089 3.000 -30.701 1.00 39.59 223 ASP A O 1
ATOM 1765 N N . ASP A 1 224 ? -10.022 2.126 -32.571 1.00 46.62 224 ASP A N 1
ATOM 1766 C CA . ASP A 1 224 ? -8.821 1.585 -33.214 1.00 46.62 224 ASP A CA 1
ATOM 1767 C C . ASP A 1 224 ? -7.769 2.704 -33.362 1.00 46.62 224 ASP A C 1
ATOM 1769 O O . ASP A 1 224 ? -7.736 3.451 -34.346 1.00 46.62 224 ASP A O 1
ATOM 1773 N N . PHE A 1 225 ? -6.905 2.857 -32.358 1.00 43.25 225 PHE A N 1
ATOM 1774 C CA . PHE A 1 225 ? -5.745 3.732 -32.431 1.00 43.25 225 PHE A CA 1
ATOM 1775 C C . PHE A 1 225 ? -4.604 2.932 -33.048 1.00 43.25 225 PHE A C 1
ATOM 1777 O O . PHE A 1 225 ? -3.945 2.139 -32.378 1.00 43.25 225 PHE A O 1
ATOM 1784 N N . ASP A 1 226 ? -4.391 3.153 -34.345 1.00 44.25 226 ASP A N 1
ATOM 1785 C CA . ASP A 1 226 ? -3.212 2.677 -35.059 1.00 44.25 226 ASP A CA 1
ATOM 1786 C C . ASP A 1 226 ? -1.936 3.015 -34.261 1.00 44.25 226 ASP A C 1
ATOM 1788 O O . ASP A 1 226 ? -1.683 4.171 -33.899 1.00 44.25 226 ASP A O 1
ATOM 1792 N N . GLU A 1 227 ? -1.151 1.970 -33.985 1.00 51.00 227 GLU A N 1
ATOM 1793 C CA . GLU A 1 227 ? 0.127 1.988 -33.275 1.00 51.00 227 GLU A CA 1
ATOM 1794 C C . GLU A 1 227 ? 1.101 3.012 -33.884 1.00 51.00 227 GLU A C 1
ATOM 1796 O O . GLU A 1 227 ? 1.653 2.817 -34.968 1.00 51.00 227 GLU A O 1
ATOM 1801 N N . ASP A 1 228 ? 1.372 4.083 -33.137 1.00 47.69 228 ASP A N 1
ATOM 1802 C CA . ASP A 1 228 ? 2.577 4.899 -33.292 1.00 47.69 228 ASP A CA 1
ATOM 1803 C C . ASP A 1 228 ? 3.106 5.205 -31.878 1.00 47.69 228 ASP A C 1
ATOM 1805 O O . ASP A 1 228 ? 2.771 6.222 -31.257 1.00 47.69 228 ASP A O 1
ATOM 1809 N N . ASP A 1 229 ? 3.879 4.259 -31.326 1.00 53.81 229 ASP A N 1
ATOM 1810 C CA . ASP A 1 229 ? 4.400 4.239 -29.943 1.00 53.81 229 ASP A CA 1
ATOM 1811 C C . ASP A 1 229 ? 5.046 5.572 -29.508 1.00 53.81 229 ASP A C 1
ATOM 1813 O O . ASP A 1 229 ? 4.958 5.992 -28.347 1.00 53.81 229 ASP A O 1
ATOM 1817 N N . ASP A 1 230 ? 5.637 6.296 -30.462 1.00 52.09 230 ASP A N 1
ATOM 1818 C CA . ASP A 1 230 ? 6.289 7.590 -30.244 1.00 52.09 230 ASP A CA 1
ATOM 1819 C C . ASP A 1 230 ? 5.294 8.702 -29.854 1.00 52.09 230 ASP A C 1
ATOM 1821 O O . ASP A 1 230 ? 5.631 9.625 -29.098 1.00 52.09 230 ASP A O 1
ATOM 1825 N N . ASN A 1 231 ? 4.046 8.638 -30.328 1.00 52.59 231 ASN A N 1
ATOM 1826 C CA . ASN A 1 231 ? 3.022 9.626 -29.991 1.00 52.59 231 ASN A CA 1
ATOM 1827 C C . ASN A 1 231 ? 2.433 9.366 -28.595 1.00 52.59 231 ASN A C 1
ATOM 1829 O O . ASN A 1 231 ? 2.260 10.314 -27.818 1.00 52.59 231 ASN A O 1
ATOM 1833 N N . THR A 1 232 ? 2.224 8.097 -28.237 1.00 47.69 232 THR A N 1
ATOM 1834 C CA . THR A 1 232 ? 1.736 7.668 -26.916 1.00 47.69 232 THR A CA 1
ATOM 1835 C C . THR A 1 232 ? 2.710 8.075 -25.811 1.00 47.69 232 THR A C 1
ATOM 1837 O O . THR A 1 232 ? 2.314 8.739 -24.846 1.00 47.69 232 THR A O 1
ATOM 1840 N N . MET A 1 233 ? 4.012 7.826 -25.990 1.00 48.78 233 MET A N 1
ATOM 1841 C CA . MET A 1 233 ? 5.039 8.229 -25.018 1.00 48.78 233 MET A CA 1
ATOM 1842 C C . MET A 1 233 ? 5.200 9.749 -24.909 1.00 48.78 233 MET A C 1
ATOM 1844 O O . MET A 1 233 ? 5.447 10.300 -23.826 1.00 48.78 233 MET A O 1
ATOM 1848 N N . ARG A 1 234 ? 4.994 10.484 -26.007 1.00 51.00 234 ARG A N 1
ATOM 1849 C CA . ARG A 1 234 ? 5.032 11.953 -25.989 1.00 51.00 234 ARG A CA 1
ATOM 1850 C C . ARG A 1 234 ? 3.841 12.550 -25.238 1.00 51.00 234 ARG A C 1
ATOM 1852 O O . ARG A 1 234 ? 4.013 13.528 -24.497 1.00 51.00 234 ARG A O 1
ATOM 1859 N N . ILE A 1 235 ? 2.656 11.961 -25.395 1.00 52.62 235 ILE A N 1
ATOM 1860 C CA . 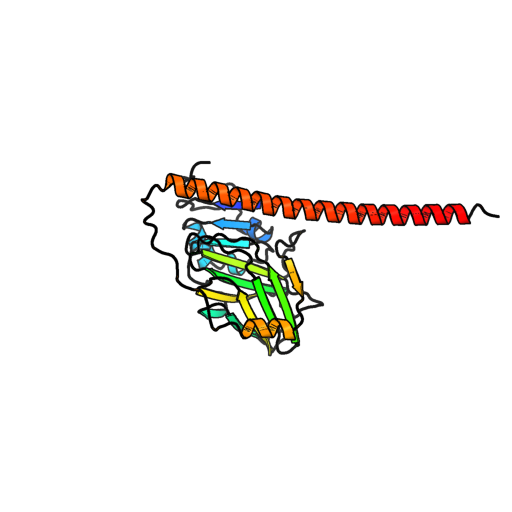ILE A 1 235 ? 1.441 12.324 -24.654 1.00 52.62 235 ILE A CA 1
ATOM 1861 C C . ILE A 1 235 ? 1.618 11.991 -23.166 1.00 52.62 235 ILE A C 1
ATOM 1863 O O . ILE A 1 235 ? 1.432 12.881 -22.323 1.00 52.62 235 ILE A O 1
ATOM 1867 N N . LEU A 1 236 ? 2.105 10.786 -22.855 1.00 49.31 236 LEU A N 1
ATOM 1868 C CA . LEU A 1 236 ? 2.441 10.322 -21.507 1.00 49.31 236 LEU A CA 1
ATOM 1869 C C . LEU A 1 236 ? 3.381 11.300 -20.794 1.00 49.31 236 LEU A C 1
ATOM 1871 O O . LEU A 1 236 ? 3.063 11.829 -19.725 1.00 49.31 236 LEU A O 1
ATOM 1875 N N . MET A 1 237 ? 4.515 11.634 -21.414 1.00 54.62 237 MET A N 1
ATOM 1876 C CA . MET A 1 237 ? 5.475 12.576 -20.837 1.00 54.62 237 MET A CA 1
ATOM 1877 C C . MET A 1 237 ?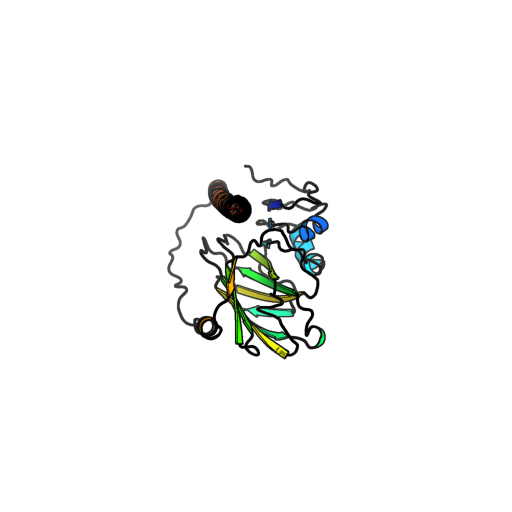 4.886 13.978 -20.632 1.00 54.62 237 MET A C 1
ATOM 1879 O O . MET A 1 237 ? 5.188 14.648 -19.635 1.00 54.62 237 MET A O 1
ATOM 1883 N N . GLY A 1 238 ? 4.024 14.436 -21.545 1.00 51.53 238 GLY A N 1
ATOM 1884 C CA . GLY A 1 238 ? 3.303 15.702 -21.408 1.00 51.53 238 GLY A CA 1
ATOM 1885 C C . GLY A 1 238 ? 2.321 15.704 -20.230 1.00 51.53 238 GLY A C 1
ATOM 1886 O O . GLY A 1 238 ? 2.178 16.711 -19.526 1.00 51.53 238 GLY A O 1
ATOM 1887 N N . MET A 1 239 ? 1.658 14.579 -19.974 1.00 52.53 239 MET A N 1
ATOM 1888 C CA . MET A 1 239 ? 0.739 14.385 -18.849 1.00 52.53 239 MET A CA 1
ATOM 1889 C C . MET A 1 239 ? 1.490 14.259 -17.516 1.00 52.53 239 MET A C 1
ATOM 1891 O O . MET A 1 239 ? 1.160 14.966 -16.558 1.00 52.53 239 MET A O 1
ATOM 1895 N N . MET A 1 240 ? 2.582 13.495 -17.470 1.00 53.56 240 MET A N 1
ATOM 1896 C CA . MET A 1 240 ? 3.417 13.356 -16.272 1.00 53.56 240 MET A CA 1
ATOM 1897 C C . MET A 1 240 ? 4.110 14.662 -15.874 1.00 53.56 240 MET A C 1
ATOM 1899 O O . MET A 1 240 ? 4.153 14.999 -14.689 1.00 53.56 240 MET A O 1
ATOM 1903 N N . ARG A 1 241 ? 4.570 15.475 -16.840 1.00 53.19 241 ARG A N 1
ATOM 1904 C CA . ARG A 1 241 ? 5.055 16.840 -16.554 1.00 53.19 241 ARG A CA 1
ATOM 1905 C C . ARG A 1 241 ? 3.986 17.689 -15.875 1.00 53.19 241 ARG A C 1
ATOM 1907 O O . ARG A 1 241 ? 4.308 18.454 -14.966 1.00 53.19 241 ARG A O 1
ATOM 1914 N N . ARG A 1 242 ? 2.719 17.565 -16.284 1.00 53.56 242 ARG A N 1
ATOM 1915 C CA . ARG A 1 242 ? 1.603 18.294 -15.661 1.00 53.56 242 ARG A CA 1
ATOM 1916 C C . ARG A 1 242 ? 1.359 17.828 -14.224 1.00 53.56 242 ARG A C 1
ATOM 1918 O O . ARG A 1 242 ? 1.198 18.694 -13.361 1.00 53.56 242 ARG A O 1
ATOM 1925 N N . ILE A 1 243 ? 1.424 16.523 -13.938 1.00 54.06 243 ILE A N 1
ATOM 1926 C CA . ILE A 1 243 ? 1.369 16.003 -12.558 1.00 54.06 243 ILE A CA 1
ATOM 1927 C C . ILE A 1 243 ? 2.539 16.519 -11.736 1.00 54.06 243 ILE A C 1
ATOM 1929 O O . ILE A 1 243 ? 2.314 17.101 -10.677 1.00 54.06 243 ILE A O 1
ATOM 1933 N N . LEU A 1 244 ? 3.772 16.379 -12.225 1.00 53.72 244 LEU A N 1
ATOM 1934 C CA . LEU A 1 244 ? 4.955 16.837 -11.502 1.00 53.72 244 LEU A CA 1
ATOM 1935 C C . LEU A 1 244 ? 4.837 18.333 -11.178 1.00 53.72 244 LEU A C 1
ATOM 1937 O O . LEU A 1 244 ? 5.077 18.751 -10.046 1.00 53.72 244 LEU A O 1
ATOM 1941 N N . MET A 1 245 ? 4.364 19.140 -12.131 1.00 56.00 245 MET A N 1
ATOM 1942 C CA . MET A 1 245 ? 4.096 20.564 -11.921 1.00 56.00 245 MET A CA 1
ATOM 1943 C C . MET A 1 245 ? 2.978 20.814 -10.899 1.00 56.00 245 MET A C 1
ATOM 1945 O O . MET A 1 245 ? 3.112 21.719 -10.073 1.00 56.00 245 MET A O 1
ATOM 1949 N N . ARG A 1 246 ? 1.895 20.023 -10.893 1.00 56.72 246 ARG A N 1
ATOM 1950 C CA . ARG A 1 246 ? 0.828 20.105 -9.876 1.00 56.72 246 ARG A CA 1
ATOM 1951 C C . ARG A 1 246 ? 1.339 19.704 -8.490 1.00 56.72 246 ARG A C 1
ATOM 1953 O O . ARG A 1 246 ? 1.084 20.433 -7.532 1.00 56.72 246 ARG A O 1
ATOM 1960 N N . MET A 1 247 ? 2.108 18.623 -8.376 1.00 50.72 247 MET A N 1
ATOM 1961 C CA . MET A 1 247 ? 2.732 18.166 -7.128 1.00 50.72 247 MET A CA 1
ATOM 1962 C C . MET A 1 247 ? 3.715 19.207 -6.583 1.00 50.72 247 MET A C 1
ATOM 1964 O O . MET A 1 247 ? 3.637 19.577 -5.409 1.00 50.72 247 MET A O 1
ATOM 1968 N N . MET A 1 248 ? 4.586 19.751 -7.439 1.00 53.84 248 MET A N 1
ATOM 1969 C CA . MET A 1 248 ? 5.519 20.819 -7.072 1.00 53.84 248 MET A CA 1
ATOM 1970 C C . MET A 1 248 ? 4.782 22.095 -6.653 1.00 53.84 248 MET A C 1
ATOM 1972 O O . MET A 1 248 ? 5.134 22.693 -5.636 1.00 53.84 248 MET A O 1
ATOM 1976 N N . ARG A 1 249 ? 3.714 22.484 -7.362 1.00 55.38 249 ARG A N 1
ATOM 1977 C CA . ARG A 1 249 ? 2.880 23.646 -7.007 1.00 55.38 249 ARG A CA 1
ATOM 1978 C C . ARG A 1 249 ? 2.160 23.444 -5.669 1.00 55.38 249 ARG A C 1
ATOM 1980 O O . ARG A 1 249 ? 2.159 24.351 -4.838 1.00 55.38 249 ARG A O 1
ATOM 1987 N N . ARG A 1 250 ? 1.608 22.251 -5.412 1.00 55.03 250 ARG A N 1
ATOM 1988 C CA . ARG A 1 250 ? 1.000 21.881 -4.117 1.00 55.03 250 ARG A CA 1
ATOM 1989 C C . ARG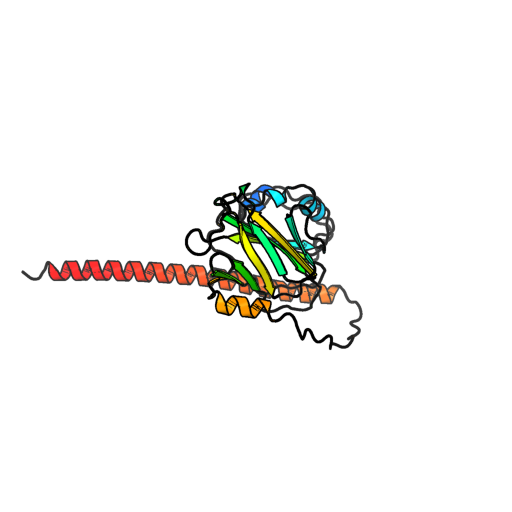 A 1 250 ? 2.042 21.933 -2.985 1.00 55.03 250 ARG A C 1
ATOM 1991 O O . ARG A 1 250 ? 1.762 22.500 -1.927 1.00 55.03 250 ARG A O 1
ATOM 1998 N N . ARG A 1 251 ? 3.265 21.432 -3.215 1.00 50.91 251 ARG A N 1
ATOM 1999 C CA . ARG A 1 251 ? 4.393 21.523 -2.263 1.00 50.91 251 ARG A CA 1
ATOM 2000 C C . ARG A 1 251 ? 4.803 22.977 -2.000 1.00 50.91 251 ARG A C 1
ATOM 2002 O O . ARG A 1 251 ? 4.969 23.352 -0.841 1.00 50.91 251 ARG A O 1
ATOM 2009 N N . TRP A 1 252 ? 4.895 23.808 -3.039 1.00 48.88 252 TRP A N 1
ATOM 2010 C CA . TRP A 1 252 ? 5.214 25.236 -2.924 1.00 48.88 252 TRP A CA 1
ATOM 2011 C C . TRP A 1 252 ? 4.159 25.996 -2.110 1.00 48.88 252 TRP A C 1
ATOM 2013 O O . TRP A 1 252 ? 4.500 26.743 -1.190 1.00 48.88 252 TRP A O 1
ATOM 2023 N N . ASN A 1 253 ? 2.873 25.748 -2.375 1.00 46.09 253 ASN A N 1
ATOM 2024 C CA . ASN A 1 253 ? 1.771 26.353 -1.625 1.00 46.09 253 ASN A CA 1
ATOM 2025 C C . ASN A 1 253 ? 1.820 25.988 -0.132 1.00 46.09 253 ASN A C 1
ATOM 2027 O O . ASN A 1 253 ? 1.628 26.865 0.711 1.00 46.09 253 ASN A O 1
ATOM 2031 N N . LYS A 1 254 ? 2.169 24.740 0.223 1.00 52.16 254 LYS A N 1
ATOM 2032 C CA . LYS A 1 254 ? 2.376 24.322 1.626 1.00 52.16 254 LYS A CA 1
ATOM 2033 C C . LYS A 1 254 ? 3.506 25.115 2.304 1.00 52.16 254 LYS A C 1
ATOM 2035 O O . LYS A 1 254 ? 3.341 25.557 3.445 1.00 52.16 254 LYS A O 1
ATOM 2040 N N . THR A 1 255 ? 4.633 25.325 1.621 1.00 47.47 255 THR A N 1
ATOM 2041 C CA . THR A 1 255 ? 5.760 26.124 2.144 1.00 47.47 255 THR A CA 1
ATOM 2042 C C . THR A 1 255 ? 5.353 27.582 2.360 1.00 47.47 255 THR A C 1
ATOM 2044 O O . THR A 1 255 ? 5.651 28.158 3.407 1.00 47.47 255 THR A O 1
ATOM 2047 N N . MET A 1 256 ? 4.595 28.150 1.421 1.00 40.62 256 MET A N 1
ATOM 2048 C CA . MET A 1 256 ? 4.113 29.529 1.492 1.00 40.62 256 MET A CA 1
ATOM 2049 C C . MET A 1 256 ? 3.103 29.738 2.633 1.00 40.62 256 MET A C 1
ATOM 2051 O O . MET A 1 256 ? 3.225 30.689 3.401 1.00 40.62 256 MET A O 1
ATOM 2055 N N . ILE A 1 257 ? 2.147 28.817 2.810 1.00 47.47 257 ILE A N 1
ATOM 2056 C CA . ILE A 1 257 ? 1.164 28.863 3.907 1.00 47.47 257 ILE A CA 1
ATOM 2057 C C . ILE A 1 257 ? 1.869 28.790 5.268 1.00 47.47 257 ILE A C 1
ATOM 2059 O O . ILE A 1 257 ? 1.505 29.517 6.194 1.00 47.47 257 ILE A O 1
ATOM 2063 N N . ARG A 1 258 ? 2.914 27.961 5.400 1.00 49.44 258 ARG A N 1
ATOM 2064 C CA . ARG A 1 258 ? 3.729 27.893 6.625 1.00 49.44 258 ARG A CA 1
ATOM 2065 C C . ARG A 1 258 ? 4.507 29.183 6.870 1.00 49.44 258 ARG A C 1
ATOM 2067 O O . ARG A 1 258 ? 4.483 29.671 7.998 1.00 49.44 258 ARG A O 1
ATOM 2074 N N . ALA A 1 259 ? 5.133 29.757 5.842 1.00 46.38 259 ALA A N 1
ATOM 2075 C CA . ALA A 1 259 ? 5.830 31.040 5.950 1.00 46.38 259 ALA A CA 1
ATOM 2076 C C . ALA A 1 259 ? 4.872 32.165 6.376 1.00 46.38 259 ALA A C 1
ATOM 2078 O O . ALA A 1 259 ? 5.175 32.908 7.306 1.00 46.38 259 ALA A O 1
ATOM 2079 N N . ASN A 1 260 ? 3.670 32.211 5.798 1.00 45.03 260 ASN A N 1
ATOM 2080 C CA . ASN A 1 260 ? 2.632 33.174 6.170 1.00 45.03 260 ASN A CA 1
ATOM 2081 C C . ASN A 1 260 ? 2.114 32.960 7.601 1.00 45.03 260 ASN A C 1
ATOM 2083 O O . ASN A 1 260 ? 1.861 33.927 8.320 1.00 45.03 260 ASN A O 1
ATOM 2087 N N . LYS A 1 261 ? 1.999 31.706 8.059 1.00 46.97 261 LYS A N 1
ATOM 2088 C CA . LYS A 1 261 ? 1.606 31.385 9.441 1.00 46.97 261 LYS A CA 1
ATOM 2089 C C . LYS A 1 261 ? 2.689 31.797 10.447 1.00 46.97 261 LYS A C 1
ATOM 2091 O O . LYS A 1 261 ? 2.356 32.361 11.486 1.00 46.97 261 LYS A O 1
ATOM 2096 N N . VAL A 1 262 ? 3.968 31.582 10.126 1.00 46.22 262 VAL A N 1
ATOM 2097 C CA . VAL A 1 262 ? 5.111 32.044 10.939 1.00 46.22 262 VAL A CA 1
ATOM 2098 C C . VAL A 1 262 ? 5.182 33.572 10.963 1.00 46.22 262 VAL A C 1
ATOM 2100 O O . VAL A 1 262 ? 5.324 34.148 12.042 1.00 46.22 262 VAL A O 1
ATOM 2103 N N . LEU A 1 263 ? 4.997 34.230 9.815 1.00 40.19 263 LEU A N 1
ATOM 2104 C CA . LEU A 1 263 ? 4.962 35.689 9.712 1.00 40.19 263 LEU A CA 1
ATOM 2105 C C . LEU A 1 263 ? 3.832 36.272 10.570 1.00 40.19 263 LEU A C 1
ATOM 2107 O O . LEU A 1 263 ? 4.092 37.139 11.396 1.00 40.19 263 LEU A O 1
ATOM 2111 N N . MET A 1 264 ? 2.612 35.726 10.490 1.00 53.03 264 MET A N 1
ATOM 2112 C CA . MET A 1 264 ? 1.496 36.139 11.354 1.00 53.03 264 MET A CA 1
ATOM 2113 C C . MET A 1 264 ? 1.787 35.965 12.848 1.00 53.03 264 MET A C 1
ATOM 2115 O O . MET A 1 264 ? 1.404 36.819 13.652 1.00 53.03 264 MET A O 1
ATOM 2119 N N . ILE A 1 265 ? 2.433 34.862 13.241 1.00 58.00 265 ILE A N 1
ATOM 2120 C CA . ILE A 1 265 ? 2.809 34.627 14.641 1.00 58.00 265 ILE A CA 1
ATOM 2121 C C . ILE A 1 265 ? 3.835 35.676 15.084 1.00 58.00 265 ILE A C 1
ATOM 2123 O O . ILE A 1 265 ? 3.645 36.289 16.136 1.00 58.00 265 ILE A O 1
ATOM 2127 N N . MET A 1 266 ? 4.857 35.955 14.269 1.00 42.12 266 MET A N 1
ATOM 2128 C CA . MET A 1 266 ? 5.838 37.007 14.554 1.00 42.12 266 MET A CA 1
ATOM 2129 C C . MET A 1 266 ? 5.190 38.394 14.654 1.00 42.12 266 MET A C 1
ATOM 2131 O O . MET A 1 266 ? 5.464 39.121 15.610 1.00 42.12 266 MET A O 1
ATOM 2135 N N . THR A 1 267 ? 4.265 38.739 13.754 1.00 47.88 267 THR A N 1
ATOM 2136 C CA . THR A 1 267 ? 3.534 40.017 13.797 1.00 47.88 267 THR A CA 1
ATOM 2137 C C . THR A 1 267 ? 2.682 40.142 15.064 1.00 47.88 267 THR A C 1
ATOM 2139 O O . THR A 1 267 ? 2.695 41.185 15.718 1.00 47.88 267 THR A O 1
ATOM 2142 N N . ARG A 1 268 ? 1.988 39.071 15.481 1.00 59.16 268 ARG A N 1
ATOM 2143 C CA . ARG A 1 268 ? 1.201 39.056 16.731 1.00 59.16 268 ARG A CA 1
ATOM 2144 C C . ARG A 1 268 ? 2.078 39.184 17.976 1.00 59.16 268 ARG A C 1
ATOM 2146 O O . ARG A 1 268 ? 1.686 39.858 18.929 1.00 59.16 268 ARG A O 1
ATOM 2153 N N . VAL A 1 269 ? 3.255 38.560 17.979 1.00 61.16 269 VAL A N 1
ATOM 2154 C CA . VAL A 1 269 ? 4.230 38.685 19.072 1.00 61.16 269 VAL A CA 1
ATOM 2155 C C . VAL A 1 269 ? 4.781 40.111 19.138 1.00 61.16 269 VAL A C 1
ATOM 2157 O O . VAL A 1 269 ? 4.762 40.707 20.214 1.00 61.16 269 VAL A O 1
ATOM 2160 N N . MET A 1 270 ? 5.169 40.705 18.004 1.00 51.09 270 MET A N 1
ATOM 2161 C CA . MET A 1 270 ? 5.622 42.100 17.945 1.00 51.09 270 MET A CA 1
ATOM 2162 C C . MET A 1 270 ? 4.551 43.084 18.426 1.00 51.09 270 MET A C 1
ATOM 2164 O O . MET A 1 270 ? 4.854 43.935 19.262 1.00 51.09 270 MET A O 1
ATOM 2168 N N . MET A 1 271 ? 3.292 42.937 17.997 1.00 57.41 271 MET A N 1
ATOM 2169 C CA . MET A 1 271 ? 2.201 43.794 18.482 1.00 57.41 271 MET A CA 1
ATOM 2170 C C . MET A 1 271 ? 1.990 43.670 19.997 1.00 57.41 271 MET A C 1
ATOM 2172 O O . MET A 1 271 ? 1.808 44.682 20.670 1.00 57.41 271 MET A O 1
ATOM 2176 N N . ARG A 1 272 ? 2.070 42.459 20.570 1.00 60.44 272 ARG A N 1
ATOM 2177 C CA . ARG A 1 272 ? 1.982 42.265 22.032 1.00 60.44 272 ARG A CA 1
ATOM 2178 C C . ARG A 1 272 ? 3.147 42.916 22.779 1.00 60.44 272 ARG A C 1
ATOM 2180 O O . ARG A 1 272 ? 2.942 43.453 23.865 1.00 60.44 272 ARG A O 1
ATOM 2187 N N . VAL A 1 273 ? 4.352 42.889 22.21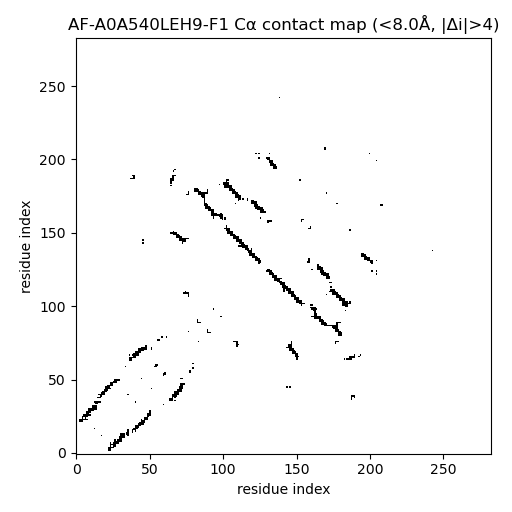0 1.00 58.44 273 VAL A N 1
ATOM 2188 C CA . VAL A 1 273 ? 5.533 43.559 22.779 1.00 58.44 273 VAL A CA 1
ATOM 2189 C C . VAL A 1 273 ? 5.391 45.083 22.699 1.00 58.44 273 VAL A C 1
ATOM 2191 O O . VAL A 1 273 ? 5.669 45.768 23.683 1.00 58.44 273 VAL A O 1
ATOM 2194 N N . MET A 1 274 ? 4.891 45.620 21.582 1.00 52.81 274 MET A N 1
ATOM 2195 C CA . MET A 1 274 ? 4.643 47.059 21.428 1.00 52.81 274 MET A CA 1
ATOM 2196 C C . MET A 1 274 ? 3.530 47.560 22.359 1.00 52.81 274 MET A C 1
ATOM 2198 O O . MET A 1 274 ? 3.724 48.574 23.022 1.00 52.81 274 MET A O 1
ATOM 2202 N N . MET A 1 275 ? 2.422 46.821 22.501 1.00 57.31 275 MET A N 1
ATOM 2203 C CA . MET A 1 275 ? 1.343 47.172 23.439 1.00 57.31 275 MET A CA 1
ATOM 2204 C C . MET A 1 275 ? 1.765 47.087 24.914 1.00 57.31 275 MET A C 1
ATOM 2206 O O . MET A 1 275 ? 1.227 47.802 25.759 1.00 57.31 275 MET A O 1
ATOM 2210 N N . ARG A 1 276 ? 2.725 46.214 25.251 1.00 55.34 276 ARG A N 1
ATOM 2211 C CA . ARG A 1 276 ? 3.313 46.178 26.598 1.00 55.34 276 ARG A CA 1
ATOM 2212 C C . ARG A 1 276 ? 4.205 47.388 26.861 1.00 55.34 276 ARG A C 1
ATOM 2214 O O . ARG A 1 276 ? 4.157 47.894 27.971 1.00 55.34 276 ARG A O 1
ATOM 2221 N N . LYS A 1 277 ? 4.953 47.874 25.862 1.00 53.31 277 LYS A N 1
ATOM 2222 C CA . LYS A 1 277 ? 5.787 49.085 25.984 1.00 53.31 277 LYS A CA 1
ATOM 2223 C C . LYS A 1 277 ? 4.973 50.374 26.117 1.00 53.31 277 LYS A C 1
ATOM 2225 O O . LYS A 1 277 ? 5.389 51.263 26.848 1.00 53.31 277 LYS A O 1
ATOM 2230 N N . THR A 1 278 ? 3.816 50.485 25.463 1.00 50.72 278 THR A N 1
ATOM 2231 C CA . THR A 1 278 ? 2.954 51.673 25.602 1.00 50.72 278 THR A CA 1
ATOM 2232 C C . THR A 1 278 ? 2.239 51.738 26.951 1.00 50.72 278 THR A C 1
ATOM 2234 O O . THR A 1 278 ? 2.045 52.836 27.463 1.00 50.72 278 THR A O 1
ATOM 2237 N N . LYS A 1 279 ? 1.930 50.595 27.583 1.00 51.25 279 LYS A N 1
ATOM 2238 C CA . LYS A 1 279 ? 1.379 50.559 28.953 1.00 51.25 279 LYS A CA 1
ATOM 2239 C C . LYS A 1 279 ? 2.389 50.914 30.051 1.00 51.25 279 LYS A C 1
ATOM 2241 O O . LYS A 1 279 ? 1.965 51.336 31.117 1.00 51.25 279 LYS A O 1
ATOM 2246 N N . THR A 1 280 ? 3.695 50.770 29.819 1.00 50.47 280 THR A N 1
ATOM 2247 C CA . THR A 1 280 ? 4.739 51.175 30.784 1.00 50.47 280 THR A CA 1
ATOM 2248 C C . THR A 1 280 ? 5.173 52.637 30.660 1.00 50.47 280 THR A C 1
ATOM 2250 O O . THR A 1 280 ? 5.945 53.091 31.495 1.00 50.47 280 THR A O 1
ATOM 2253 N N . MET A 1 281 ? 4.688 53.381 29.658 1.00 48.84 281 MET A N 1
ATOM 2254 C CA . MET A 1 281 ? 4.979 54.816 29.477 1.00 48.84 281 MET A CA 1
ATOM 2255 C C . MET A 1 281 ? 3.820 55.737 29.895 1.00 48.84 281 MET A C 1
ATOM 2257 O O . MET A 1 281 ? 3.848 56.925 29.595 1.00 48.84 281 MET A O 1
ATOM 2261 N N . THR A 1 282 ? 2.793 55.209 30.568 1.00 48.56 282 THR A N 1
ATOM 2262 C CA . THR A 1 282 ? 1.718 56.005 31.185 1.00 48.56 282 THR A CA 1
ATOM 2263 C C . THR A 1 282 ? 1.796 55.869 32.706 1.00 48.56 282 THR A C 1
ATOM 2265 O O . THR A 1 282 ? 1.040 55.116 33.315 1.00 48.56 282 THR A O 1
ATOM 2268 N N . ILE A 1 283 ? 2.770 56.562 33.298 1.00 41.28 283 ILE A N 1
ATOM 2269 C CA . ILE A 1 283 ? 2.790 57.003 34.701 1.00 41.28 283 ILE A CA 1
ATOM 2270 C C . ILE A 1 283 ? 3.250 58.456 34.674 1.00 41.28 283 ILE A C 1
ATOM 2272 O O . ILE A 1 283 ? 4.243 58.719 33.957 1.00 41.28 283 ILE A O 1
#

Nearest PDB structures (foldseek):
  6a3v-assembly11_U  TM=3.241E-01  e=4.098E-02  Homo sapiens
  5ykv-assembly1_A  TM=2.805E-01  e=5.826E-02  Macrobrachium rosenbergii nodavirus
  2wze-assembly1_A  TM=4.694E-01  e=3.381E-01  Acetivibrio thermocellus
  2wze-assembly2_B  TM=4.442E-01  e=4.031E-01  Acetivibrio thermocellus
  8iq9-assembly1_B  TM=1.881E-01  e=4.886E-02  Klebsiella phage VLC6

Organism: Malus baccata (NCBI:txid106549)

Sequence (283 aa):
MDDCSVLERMPDFSGMSTIVILFAPKLIEFPGLDSALHSGLILSMITHNNVIDFLLKDSTLQGWTGGGVISLAGRQIPTWFYHVNEGTQVSFEVPKEIGSNAKALAVCLAFVPHDYVSSCYIYVINHTKGTSFCVELGDIFLIEEMIWLANLSLSETEFNLEESDLVHVIAHCPVKKIGVRLVCDKLMTLKGSFFYYHYIPYERALEEISTEVDDFDEDYEDDDFDEDDDNTMRILMGMMRRILMRMMRRRWNKTMIRANKVLMIMTRVMMRVMMRKTKTMTI

pLDDT: mean 73.74, std 17.69, range [39.59, 96.25]

InterPro domains:
  IPR045344 C-JID domain [PF20160] (72-183)

Radius of gyration: 22.35 Å; Cα contacts (8 Å, |Δi|>4): 523; chains: 1; bounding box: 47×69×70 Å

Solvent-accessible surface area (backbone atoms only — not comparable to full-atom values): 15514 Å² total; per-residue (Å²): 131,76,79,44,65,76,41,37,63,52,74,72,49,55,85,41,74,44,82,47,77,43,60,26,50,49,24,63,44,60,49,44,45,73,53,15,44,50,50,24,26,30,40,36,31,69,41,61,29,56,49,55,56,45,48,62,67,63,55,60,57,72,73,59,44,17,51,25,40,40,35,36,45,37,70,73,75,51,86,87,38,81,47,66,29,74,34,38,47,47,72,49,65,36,54,75,93,48,35,71,47,52,34,24,40,36,40,37,39,16,34,47,61,40,88,70,48,78,71,30,35,38,40,41,36,32,68,73,77,58,37,34,36,34,33,44,74,46,81,50,77,25,85,50,48,26,30,36,38,37,49,45,75,45,39,87,87,78,47,68,60,38,47,68,34,38,35,38,37,38,42,55,52,71,33,53,27,30,26,33,36,80,34,56,63,81,60,39,76,45,99,65,73,83,58,51,78,41,82,44,60,39,75,65,57,54,55,70,70,68,60,87,65,86,79,86,78,91,77,75,80,89,74,84,72,80,89,52,70,72,57,56,52,52,51,48,52,56,52,51,51,50,49,53,51,50,55,50,50,54,53,49,50,54,53,50,53,49,52,52,52,51,50,51,51,53,52,54,51,50,51,54,53,52,58,52,54,57,63,72,69,72,124

Secondary structure (DSSP, 8-state):
----TT--BPPP-TT---EEEE--TT--B-TTHHHHHHTT-EEEE-S--HHHHHHHHSSGGGG--BS-EEEEE-SS--TT-SEEEESSEEEEEPPGGGTTT--EEEEEEEEPPEEEEEEEEEEEEETTTTEEEEEEEEEEEESS-EEEEEEEEPPTTTS---TT-EEEEEEESSEEEEEEEEE-SPPB--SS-SSEEEE--HHHHHHTTS--SS--------------HHHHHHHHHHHHHHHHHHHHHHHHHHHHHHHHHHHHHHHHHHHHHHHHHHHTT--